Protein AF-A0A2D4JT71-F1 (afdb_monomer_lite)

Foldseek 3Di:
DPPDPLPLFLAKEWLACVQCLDVVCVVVVDRPTDIDGANDADADKDFPVRLLDPDPVSVVSVVVQLRQFDPPPPDSPDDLVVCPVVRRGRGMGFHFDDDPRYTDQDFDDDPNQTDRPPDQWDDSSPPPRDTDGVVVVVVSSVVSVVVVVVVVVVVVVVVVCVVCVVVVVVVVVVVVVVVVVVVVVVVVVVVVVVVVVVVVVVVVVVVVVVVVVD

InterPro domains:
  IPR007603 Choline transporter-like [PTHR12385] (7-213)

Organism: NCBI:txid1970185

Secondary structure (DSSP, 8-state):
-TTSTTTT--EEEETTHHHHTSTTHHHHSS-SS-EEEESS---S-EEHHHHT-SSTTHHHHHHHHHTTS-TT---TTS-HHHHHHTTSS-SEE--EEEETTEEEE-EEEETTEEEESS-SEEE--SSS--EEEHHHHHHHHHHHHHHHHHHHHHHHHHHHHHHHHHHHHHHHHHHHHHHHHHHHHHHHHHHHHHHHHHHHHHHHHHHHHHHHH-

pLDDT: mean 74.4, std 15.86, range [37.53, 97.5]

Structure (mmCIF, N/CA/C/O backbone):
data_AF-A0A2D4JT71-F1
#
_entry.id   AF-A0A2D4JT71-F1
#
loop_
_atom_site.group_PDB
_atom_site.id
_atom_site.type_symbol
_atom_site.label_atom_id
_atom_site.label_alt_id
_atom_site.label_comp_id
_atom_site.label_asym_id
_atom_site.label_entity_id
_atom_site.label_seq_id
_atom_site.pdbx_PDB_ins_code
_atom_site.Cartn_x
_atom_site.Cartn_y
_atom_site.Cartn_z
_atom_site.occupancy
_atom_site.B_iso_or_equiv
_atom_site.auth_seq_id
_atom_site.auth_comp_id
_atom_site.auth_asym_id
_atom_site.auth_atom_id
_atom_site.pdbx_PDB_model_num
ATOM 1 N N . GLN A 1 1 ? -20.460 -15.540 6.260 1.00 50.62 1 GLN A N 1
ATOM 2 C CA . GLN A 1 1 ? -20.069 -16.965 6.326 1.00 50.62 1 GLN A CA 1
ATOM 3 C C . GLN A 1 1 ? -21.295 -17.732 6.782 1.00 50.62 1 GLN A C 1
ATOM 5 O O . GLN A 1 1 ? -21.840 -17.350 7.807 1.00 50.62 1 GLN A O 1
ATOM 10 N N . LYS A 1 2 ? -21.778 -18.711 6.008 1.00 47.19 2 LYS A N 1
ATOM 11 C CA . LYS A 1 2 ? -22.912 -19.549 6.427 1.00 47.19 2 LYS A CA 1
ATOM 12 C C . LYS A 1 2 ? -22.401 -20.640 7.376 1.00 47.19 2 LYS A C 1
ATOM 14 O O . LYS A 1 2 ? -21.417 -21.288 7.030 1.00 47.19 2 LYS A O 1
ATOM 19 N N . GLY A 1 3 ? -23.017 -20.809 8.546 1.00 65.19 3 GLY A N 1
ATOM 20 C CA . GLY A 1 3 ? -22.701 -21.866 9.515 1.00 65.19 3 GLY A CA 1
ATOM 21 C C . GLY A 1 3 ? -21.634 -21.547 10.572 1.00 65.19 3 GLY A C 1
ATOM 22 O O . GLY A 1 3 ? -21.174 -22.467 11.243 1.00 65.19 3 GLY A O 1
ATOM 23 N N . THR A 1 4 ? -21.219 -20.286 10.747 1.00 76.88 4 THR A N 1
ATOM 24 C CA . THR A 1 4 ? -20.284 -19.880 11.821 1.00 76.88 4 THR A CA 1
ATOM 25 C C . THR A 1 4 ? -21.007 -19.057 12.897 1.00 76.88 4 THR A C 1
ATOM 27 O O . THR A 1 4 ? -22.005 -18.405 12.588 1.00 76.88 4 THR A O 1
ATOM 30 N N . PRO A 1 5 ? -20.507 -18.985 14.151 1.00 71.31 5 PRO A N 1
ATOM 31 C CA . PRO A 1 5 ? -21.090 -18.130 15.203 1.00 71.31 5 PRO A CA 1
ATOM 32 C C . PRO A 1 5 ? -21.145 -16.630 14.840 1.00 71.31 5 PRO A C 1
ATOM 34 O O . PRO A 1 5 ? -21.793 -15.838 15.525 1.00 71.31 5 PRO A O 1
ATOM 37 N N . ASN A 1 6 ? -20.491 -16.236 13.743 1.00 73.50 6 ASN A N 1
ATOM 38 C CA . ASN A 1 6 ? -20.460 -14.879 13.207 1.00 73.50 6 ASN A CA 1
ATOM 39 C C . ASN A 1 6 ? -21.397 -14.669 12.002 1.00 73.50 6 ASN A C 1
ATOM 41 O O . ASN A 1 6 ? -21.377 -13.598 11.402 1.00 73.50 6 ASN A O 1
ATOM 45 N N . GLU A 1 7 ? -22.230 -15.648 11.635 1.00 75.06 7 GLU A N 1
ATOM 46 C CA . GLU A 1 7 ? -23.134 -15.561 10.477 1.00 75.06 7 GLU A CA 1
ATOM 47 C C . GLU A 1 7 ? -24.081 -14.350 10.542 1.00 75.06 7 GLU A C 1
ATOM 49 O O . GLU A 1 7 ? -24.324 -13.701 9.527 1.00 75.06 7 GLU A O 1
ATOM 54 N N . GLN A 1 8 ? -24.538 -13.985 11.744 1.00 81.31 8 GLN A N 1
ATOM 55 C CA . GLN A 1 8 ? -25.427 -12.837 11.986 1.00 81.31 8 GLN A CA 1
ATOM 56 C C . GLN A 1 8 ? -24.683 -11.554 12.399 1.00 81.31 8 GLN A C 1
ATOM 58 O O . GLN A 1 8 ? -25.302 -10.579 12.827 1.00 81.31 8 GLN A O 1
ATOM 63 N N . LYS A 1 9 ? -23.349 -11.540 12.304 1.00 85.56 9 LYS A N 1
ATOM 64 C CA . LYS A 1 9 ? -22.499 -10.434 12.762 1.00 85.56 9 LYS A CA 1
ATOM 65 C C . LYS A 1 9 ? -21.669 -9.879 11.595 1.00 85.56 9 LYS A C 1
ATOM 67 O O . LYS A 1 9 ? -20.492 -10.213 11.471 1.00 85.56 9 LYS A O 1
ATOM 72 N N . PRO A 1 10 ? -22.271 -9.069 10.701 1.00 86.12 10 PRO A N 1
ATOM 73 C CA . PRO A 1 10 ? -21.635 -8.656 9.452 1.00 86.12 10 PRO A CA 1
ATOM 74 C C . PRO A 1 10 ? -20.646 -7.494 9.607 1.00 86.12 10 PRO A C 1
ATOM 76 O O . PRO A 1 10 ? -20.023 -7.121 8.613 1.00 86.12 10 PRO A O 1
ATOM 79 N N . TYR A 1 11 ? -20.532 -6.888 10.794 1.00 88.19 11 TYR A N 1
ATOM 80 C CA . TYR A 1 11 ? -19.676 -5.726 11.019 1.00 88.19 11 TYR A CA 1
ATOM 81 C C . TYR A 1 11 ? -18.458 -6.081 11.859 1.00 88.19 11 TYR A C 1
ATOM 83 O O . TYR A 1 11 ? -18.578 -6.702 12.909 1.00 88.19 11 TYR A O 1
ATOM 91 N N . LEU A 1 12 ? -17.290 -5.626 11.424 1.00 87.44 12 LEU A N 1
ATOM 92 C CA . LEU A 1 12 ? -16.043 -5.749 12.162 1.00 87.44 12 LEU A CA 1
ATOM 93 C C . LEU A 1 12 ? -15.861 -4.537 13.085 1.00 87.44 12 LEU A C 1
ATOM 95 O O . LEU A 1 12 ? -15.874 -3.386 12.633 1.00 87.44 12 LEU A O 1
ATOM 99 N N . PHE A 1 13 ? -15.696 -4.803 14.377 1.00 88.12 13 PHE A N 1
ATOM 100 C CA . PHE A 1 13 ? -15.488 -3.809 15.422 1.00 88.12 13 PHE A CA 1
ATOM 101 C C . PHE A 1 13 ? -14.081 -3.936 16.013 1.00 88.12 13 PHE A C 1
ATOM 103 O O . PHE A 1 13 ? -13.618 -5.033 16.327 1.00 88.12 13 PHE A O 1
ATOM 110 N N . TYR A 1 14 ? -13.416 -2.792 16.175 1.00 85.88 14 TYR A N 1
ATOM 111 C CA . TYR A 1 14 ? -12.075 -2.681 16.744 1.00 85.88 14 TYR A CA 1
ATOM 112 C C . TYR A 1 14 ? -12.172 -2.165 18.172 1.00 85.88 14 TYR A C 1
ATOM 114 O O . TYR A 1 14 ? -12.757 -1.106 18.400 1.00 85.88 14 TYR A O 1
ATOM 122 N N . PHE A 1 15 ? -11.524 -2.846 19.117 1.00 85.88 15 PHE A N 1
ATOM 123 C CA . PHE A 1 15 ? -11.536 -2.418 20.522 1.00 85.88 15 PHE A CA 1
ATOM 124 C C . PHE A 1 15 ? -10.920 -1.032 20.718 1.00 85.88 15 PHE A C 1
ATOM 126 O O . PHE A 1 15 ? -11.337 -0.269 21.586 1.00 85.88 15 PHE A O 1
ATOM 133 N N . ASN A 1 16 ? -9.922 -0.696 19.898 1.00 77.62 16 ASN A N 1
ATOM 134 C CA . ASN A 1 16 ? -9.334 0.632 19.865 1.00 77.62 16 ASN A CA 1
ATOM 135 C C . ASN A 1 16 ? -8.913 0.993 18.435 1.00 77.62 16 ASN A C 1
ATOM 137 O O . ASN A 1 16 ? -7.788 0.741 18.009 1.00 77.62 16 ASN A O 1
ATOM 141 N N . ILE A 1 17 ? -9.817 1.620 17.685 1.00 73.81 17 ILE A N 1
ATOM 142 C CA . ILE A 1 17 ? -9.516 2.068 16.320 1.00 73.81 17 ILE A CA 1
ATOM 143 C C . ILE A 1 17 ? -8.396 3.127 16.268 1.00 73.81 17 ILE A C 1
ATOM 145 O O . ILE A 1 17 ? -7.732 3.268 15.247 1.00 73.81 17 ILE A O 1
ATOM 149 N N . MET A 1 18 ? -8.109 3.828 17.371 1.00 70.69 18 MET A N 1
ATOM 150 C CA . MET A 1 18 ? -7.028 4.821 17.411 1.00 70.69 18 MET A CA 1
ATOM 151 C C . MET A 1 18 ? -5.645 4.176 17.326 1.00 70.69 18 MET A C 1
ATOM 153 O O . MET A 1 18 ? -4.747 4.744 16.710 1.00 70.69 18 MET A O 1
ATOM 157 N N . LYS A 1 19 ? -5.470 2.959 17.856 1.00 70.69 19 LYS A N 1
ATOM 158 C CA . LYS A 1 19 ? -4.221 2.199 17.677 1.00 70.69 19 LYS A CA 1
ATOM 159 C C . LYS A 1 19 ? -3.981 1.827 16.206 1.00 70.69 19 LYS A C 1
ATOM 161 O O . LYS A 1 19 ? -2.828 1.794 15.782 1.00 70.69 19 LYS A O 1
ATOM 166 N N . CYS A 1 20 ? -5.046 1.639 15.418 1.00 68.12 20 CYS A N 1
ATOM 167 C CA . CYS A 1 20 ? -4.961 1.424 13.967 1.00 68.12 20 CYS A CA 1
ATOM 168 C C . CYS A 1 20 ? -4.524 2.670 13.185 1.00 68.12 20 CYS A C 1
ATOM 170 O O . CYS A 1 20 ? -3.982 2.539 12.095 1.00 68.12 20 CYS A O 1
ATOM 172 N N . ALA A 1 21 ? -4.751 3.873 13.721 1.00 65.88 21 ALA A N 1
ATOM 173 C CA . ALA A 1 21 ? -4.310 5.120 13.097 1.00 65.88 21 ALA A CA 1
ATOM 174 C C . ALA A 1 21 ? -2.818 5.417 13.346 1.00 65.88 21 ALA A C 1
ATOM 176 O O . ALA A 1 21 ? -2.309 6.441 12.888 1.00 65.88 21 ALA A O 1
ATOM 177 N N . SER A 1 22 ? -2.109 4.549 14.082 1.00 59.72 22 SER A N 1
ATOM 178 C CA . SER A 1 22 ? -0.676 4.715 14.302 1.00 59.72 22 SER A CA 1
ATOM 179 C C . SER A 1 22 ? 0.121 4.307 13.052 1.00 59.72 22 SER A C 1
ATOM 181 O O . SER A 1 22 ? -0.175 3.286 12.428 1.00 59.72 22 SER A O 1
ATOM 183 N N . PRO A 1 23 ? 1.161 5.071 12.673 1.00 48.88 23 PRO A N 1
ATOM 184 C CA . PRO A 1 23 ? 1.939 4.821 11.457 1.00 48.88 23 PRO A CA 1
ATOM 185 C C . PRO A 1 23 ? 2.697 3.481 11.457 1.00 48.88 23 PRO A C 1
ATOM 187 O O . PRO A 1 23 ? 3.159 3.053 10.404 1.00 48.88 23 PRO A O 1
ATOM 190 N N . LEU A 1 24 ? 2.797 2.804 12.608 1.00 51.22 24 LEU A N 1
ATOM 191 C CA . LEU A 1 24 ? 3.385 1.466 12.744 1.00 51.22 24 LEU A CA 1
ATOM 192 C C . LEU A 1 24 ? 2.490 0.372 12.134 1.00 51.22 24 LEU A C 1
ATOM 194 O O . LEU A 1 24 ? 2.990 -0.536 11.482 1.00 51.22 24 LEU A O 1
ATOM 198 N N . VAL A 1 25 ? 1.164 0.518 12.218 1.00 52.97 25 VAL A N 1
ATOM 199 C CA . VAL A 1 25 ? 0.183 -0.427 11.639 1.00 52.97 25 VAL A CA 1
ATOM 200 C C . VAL A 1 25 ? 0.236 -0.461 10.109 1.00 52.97 25 VAL A C 1
ATOM 202 O O . VAL A 1 25 ? -0.124 -1.452 9.477 1.00 52.97 25 VAL A O 1
ATOM 205 N N . LEU A 1 26 ? 0.747 0.612 9.503 1.00 47.53 26 LEU A N 1
ATOM 206 C CA . LEU A 1 26 ? 0.941 0.740 8.059 1.00 47.53 26 LEU A CA 1
ATOM 207 C C . LEU A 1 26 ? 2.147 -0.039 7.520 1.00 47.53 26 LEU A C 1
ATOM 209 O O . LEU A 1 26 ? 2.337 -0.072 6.306 1.00 47.53 26 LEU A O 1
ATOM 213 N N . LEU A 1 27 ? 2.974 -0.624 8.392 1.00 51.50 27 LEU A N 1
ATOM 214 C CA . LEU A 1 27 ? 4.086 -1.501 8.010 1.00 51.50 27 LEU A CA 1
ATOM 215 C C . LEU A 1 27 ? 3.686 -2.982 8.045 1.00 51.50 27 LEU A C 1
ATOM 217 O O . LEU A 1 27 ? 4.161 -3.755 7.221 1.00 51.50 27 LEU A O 1
ATOM 221 N N . GLU A 1 28 ? 2.793 -3.365 8.958 1.00 56.50 28 GLU A N 1
ATOM 222 C CA . GLU A 1 28 ? 2.429 -4.768 9.212 1.00 56.50 28 GLU A CA 1
ATOM 223 C C . GLU A 1 28 ? 1.098 -5.178 8.558 1.00 56.50 28 GLU A C 1
ATOM 225 O O . GLU A 1 28 ? 0.720 -6.344 8.614 1.00 56.50 28 GLU A O 1
ATOM 230 N N . PHE A 1 29 ? 0.366 -4.235 7.942 1.00 58.62 29 PHE A N 1
ATOM 231 C CA . PHE A 1 29 ? -0.995 -4.419 7.398 1.00 58.62 29 PHE A CA 1
ATOM 232 C C . PHE A 1 29 ? -2.026 -4.951 8.416 1.00 58.62 29 PHE A C 1
ATOM 234 O O . PHE A 1 29 ? -3.149 -5.301 8.046 1.00 58.62 29 PHE A O 1
ATOM 241 N N . GLN A 1 30 ? -1.679 -4.983 9.705 1.00 58.22 30 GLN A N 1
ATOM 242 C CA . GLN A 1 30 ? -2.464 -5.625 10.749 1.00 58.22 30 GLN A CA 1
ATOM 243 C C . GLN A 1 30 ? -2.527 -4.721 11.982 1.00 58.22 30 GLN A C 1
ATOM 245 O O . GLN A 1 30 ? -1.509 -4.287 12.512 1.00 58.22 30 GLN A O 1
ATOM 250 N N . CYS A 1 31 ? -3.740 -4.388 12.429 1.00 71.00 31 CYS A N 1
ATOM 251 C CA . CYS A 1 31 ? -3.918 -3.586 13.635 1.00 71.00 31 CYS A CA 1
ATOM 252 C C . CYS A 1 31 ? -3.559 -4.404 14.886 1.00 71.00 31 CYS A C 1
ATOM 254 O O . CYS A 1 31 ? -4.137 -5.478 15.065 1.00 71.00 31 CYS A O 1
ATOM 256 N N . PRO A 1 32 ? -2.734 -3.880 15.811 1.00 75.38 32 PRO A N 1
ATOM 257 C CA . PRO A 1 32 ? -2.406 -4.510 17.087 1.00 75.38 32 PRO A CA 1
ATOM 258 C C . PRO A 1 32 ? -3.549 -4.296 18.092 1.00 75.38 32 PRO A C 1
ATOM 260 O O . PRO A 1 32 ? -3.370 -3.728 19.173 1.00 75.38 32 PRO A O 1
ATOM 263 N N . THR A 1 33 ? -4.768 -4.666 17.695 1.00 79.25 33 THR A N 1
ATOM 264 C CA . THR A 1 33 ? -5.973 -4.587 18.519 1.00 79.25 33 THR A CA 1
ATOM 265 C C . THR A 1 33 ? -6.855 -5.802 18.314 1.00 79.25 33 THR A C 1
ATOM 267 O O . THR A 1 33 ? -6.946 -6.348 17.214 1.00 79.25 33 THR A O 1
ATOM 270 N N . THR A 1 34 ? -7.534 -6.205 19.385 1.00 83.50 34 THR A N 1
ATOM 271 C CA . THR A 1 34 ? -8.561 -7.239 19.323 1.00 83.50 34 THR A CA 1
ATOM 272 C C . THR A 1 34 ? -9.695 -6.774 18.412 1.00 83.50 34 THR A C 1
ATOM 274 O O . THR A 1 34 ? -10.181 -5.639 18.507 1.00 83.50 34 THR A O 1
ATOM 277 N N . GLN A 1 35 ? -10.093 -7.665 17.508 1.00 86.62 35 GLN A N 1
ATOM 278 C CA . GLN A 1 35 ? -11.150 -7.447 16.531 1.00 86.62 35 GLN A CA 1
ATOM 279 C C . GLN A 1 35 ? -12.253 -8.468 16.771 1.00 86.62 35 GLN A C 1
ATOM 281 O O . GLN A 1 35 ? -11.976 -9.657 16.917 1.00 86.62 35 GLN A O 1
ATOM 286 N N . ILE A 1 36 ? -13.499 -8.007 16.781 1.00 88.81 36 ILE A N 1
ATOM 287 C CA . ILE A 1 36 ? -14.665 -8.877 16.935 1.00 88.81 36 ILE A CA 1
ATOM 288 C C . ILE A 1 36 ? -15.705 -8.570 15.864 1.00 88.81 36 ILE A C 1
ATOM 290 O O . ILE A 1 36 ? -15.809 -7.445 15.373 1.00 88.81 36 ILE A O 1
ATOM 294 N N . CYS A 1 37 ? -16.509 -9.570 15.520 1.00 89.00 37 CYS A N 1
ATOM 295 C CA . CYS A 1 37 ? -17.676 -9.376 14.672 1.00 89.00 37 CYS A CA 1
ATOM 296 C C . CYS A 1 37 ? -18.880 -9.002 15.541 1.00 89.00 37 CYS A C 1
ATOM 298 O O . CYS A 1 37 ? -19.149 -9.665 16.543 1.00 89.00 37 CYS A O 1
ATOM 300 N N . VAL A 1 38 ? -19.633 -7.980 15.137 1.00 89.94 38 VAL A N 1
ATOM 301 C CA . VAL A 1 38 ? -20.854 -7.504 15.801 1.00 89.94 38 VAL A CA 1
ATOM 302 C C . VAL A 1 38 ? -22.018 -7.401 14.815 1.00 89.94 38 VAL A C 1
ATOM 304 O O . VAL A 1 38 ? -21.836 -7.209 13.611 1.00 89.94 38 VAL A O 1
ATOM 307 N N . SER A 1 39 ? -23.239 -7.557 15.327 1.00 88.31 39 SER A N 1
ATOM 308 C CA . SER A 1 39 ? -24.472 -7.427 14.538 1.00 88.31 39 SER A CA 1
ATOM 309 C C . SER A 1 39 ? -24.838 -5.970 14.268 1.00 88.31 39 SER A C 1
ATOM 311 O O . SER A 1 39 ? -25.372 -5.650 13.209 1.00 88.31 39 SER A O 1
ATOM 313 N N . LYS A 1 40 ? -24.520 -5.074 15.207 1.00 89.56 40 LYS A N 1
ATOM 314 C CA . LYS A 1 40 ? -24.791 -3.641 15.122 1.00 89.56 40 LYS A CA 1
ATOM 315 C C . LYS A 1 40 ? -23.617 -2.857 15.699 1.00 89.56 40 LYS A C 1
ATOM 317 O O . LYS A 1 40 ? -23.048 -3.254 16.710 1.00 89.56 40 LYS A O 1
ATOM 322 N N . CYS A 1 41 ? -23.266 -1.747 15.058 1.00 88.25 41 CYS A N 1
ATOM 323 C CA . CYS A 1 41 ? -22.260 -0.829 15.581 1.00 88.25 41 CYS A CA 1
ATOM 324 C C . CYS A 1 41 ? -22.790 -0.073 16.815 1.00 88.25 41 CYS A C 1
ATOM 326 O O . CYS A 1 41 ? -23.996 0.171 16.899 1.00 88.25 41 CYS A O 1
ATOM 328 N N . PRO A 1 42 ? -21.920 0.308 17.767 1.00 88.38 42 PRO A N 1
ATOM 329 C CA . PRO A 1 42 ? -22.340 1.062 18.941 1.00 88.38 42 PRO A CA 1
ATOM 330 C C . PRO A 1 42 ? -22.880 2.443 18.555 1.00 88.38 42 PRO A C 1
ATOM 332 O O . PRO A 1 42 ? -22.233 3.188 17.821 1.00 88.38 42 PRO A O 1
ATOM 335 N N . ASP A 1 43 ? -24.047 2.798 19.091 1.00 85.38 43 ASP A N 1
ATOM 336 C CA . ASP A 1 43 ? -24.749 4.049 18.760 1.00 85.38 43 ASP A CA 1
ATOM 337 C C . ASP A 1 43 ? -24.484 5.183 19.769 1.00 85.38 43 ASP A C 1
ATOM 339 O O . ASP A 1 43 ? -24.806 6.343 19.509 1.00 85.38 43 ASP A O 1
ATOM 343 N N . ARG A 1 44 ? -23.907 4.863 20.933 1.00 80.38 44 ARG A N 1
ATOM 344 C CA . ARG A 1 44 ? -23.718 5.785 22.062 1.00 80.38 44 ARG A CA 1
ATOM 345 C C . ARG A 1 44 ? -22.357 5.614 22.717 1.00 80.38 44 ARG A C 1
ATOM 347 O O . ARG A 1 44 ? -21.756 4.544 22.637 1.00 80.38 44 ARG A O 1
ATOM 354 N N . TYR A 1 45 ? -21.906 6.678 23.375 1.00 83.25 45 TYR A N 1
ATOM 355 C CA . TYR A 1 45 ? -20.680 6.662 24.160 1.00 83.25 45 TYR A CA 1
ATOM 356 C C . TYR A 1 45 ? -20.936 6.057 25.543 1.00 83.25 45 TYR A C 1
ATOM 358 O O . TYR A 1 45 ? -21.824 6.529 26.250 1.00 83.25 45 TYR A O 1
ATOM 366 N N . ILE A 1 46 ? -20.167 5.037 25.924 1.00 81.06 46 ILE A N 1
ATOM 367 C CA . ILE A 1 46 ? -20.201 4.443 27.267 1.00 81.06 46 ILE A CA 1
ATOM 368 C C . ILE A 1 46 ? -18.823 3.881 27.618 1.00 81.06 46 ILE A C 1
ATOM 370 O O . ILE A 1 46 ? -18.171 3.245 26.788 1.00 81.06 46 ILE A O 1
ATOM 374 N N . THR A 1 47 ? -18.362 4.117 28.843 1.00 81.88 47 THR A N 1
ATOM 375 C CA . THR A 1 47 ? -17.104 3.546 29.348 1.00 81.88 47 THR A CA 1
ATOM 376 C C . THR A 1 47 ? -17.364 2.273 30.145 1.00 81.88 47 THR A C 1
ATOM 378 O O . THR A 1 47 ? -18.453 2.090 30.692 1.00 81.88 47 THR A O 1
ATOM 381 N N . PHE A 1 48 ? -16.357 1.399 30.249 1.00 76.88 48 PHE A N 1
ATOM 382 C CA . PHE A 1 48 ? -16.478 0.175 31.050 1.00 76.88 48 PHE A CA 1
ATOM 383 C C . PHE A 1 48 ? -16.887 0.480 32.503 1.00 76.88 48 PHE A C 1
ATOM 385 O O . PHE A 1 48 ? -17.805 -0.137 33.027 1.00 76.88 48 PHE A O 1
ATOM 392 N N . LEU A 1 49 ? -16.281 1.508 33.112 1.00 74.12 49 LEU A N 1
ATOM 393 C CA . LEU A 1 49 ? -16.571 1.937 34.488 1.00 74.12 49 LEU A CA 1
ATOM 394 C C . LEU A 1 49 ? -18.025 2.387 34.696 1.00 74.12 49 LEU A C 1
ATOM 396 O O . LEU A 1 49 ? -18.584 2.195 35.772 1.00 74.12 49 LEU A O 1
ATOM 400 N N . GLN A 1 50 ? -18.636 3.000 33.679 1.00 73.75 50 GLN A N 1
ATOM 401 C CA . GLN A 1 50 ? -20.046 3.390 33.728 1.00 73.75 50 GLN A CA 1
ATOM 402 C C . GLN A 1 50 ? -20.953 2.161 33.622 1.00 73.75 50 GLN A C 1
ATOM 404 O O . GLN A 1 50 ? -21.900 2.029 34.397 1.00 73.75 50 GLN A O 1
ATOM 409 N N . ALA A 1 51 ? -20.633 1.243 32.705 1.00 73.12 51 ALA A N 1
ATOM 410 C CA . ALA A 1 51 ? -21.384 0.005 32.516 1.00 73.12 51 ALA A CA 1
ATOM 411 C C . ALA A 1 51 ? -21.290 -0.945 33.726 1.00 73.12 51 ALA A C 1
ATOM 413 O O . ALA A 1 51 ? -22.245 -1.664 34.003 1.00 73.12 51 ALA A O 1
ATOM 414 N N . SER A 1 52 ? -20.169 -0.940 34.457 1.00 66.88 52 SER A N 1
ATOM 415 C CA . SER A 1 52 ? -19.910 -1.819 35.608 1.00 66.88 52 SER A CA 1
ATOM 416 C C . SER A 1 52 ? -20.353 -1.248 36.964 1.00 66.88 52 SER A C 1
ATOM 418 O O . SER A 1 52 ? -19.988 -1.798 38.003 1.00 66.88 52 SER A O 1
ATOM 420 N N . SER A 1 53 ? -21.065 -0.120 36.993 1.00 65.75 53 SER A N 1
ATOM 421 C CA . SER A 1 53 ? -21.537 0.484 38.246 1.00 65.75 53 SER A CA 1
ATOM 422 C C . SER A 1 53 ? -22.574 -0.415 38.948 1.00 65.75 53 SER A C 1
ATOM 424 O O . SER A 1 53 ? -23.382 -1.069 38.302 1.00 65.75 53 SER A O 1
ATOM 426 N N . ILE A 1 54 ? -22.523 -0.516 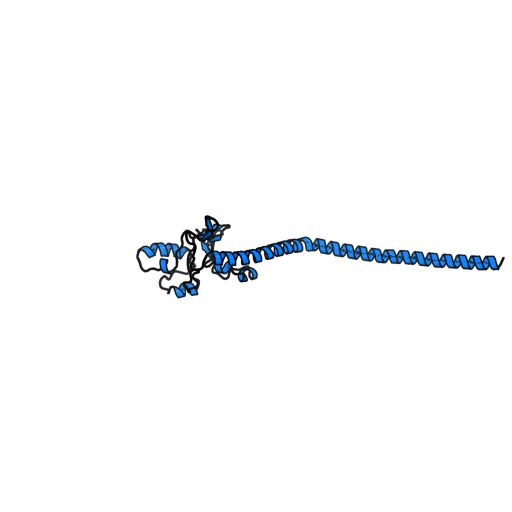40.281 1.00 56.22 54 ILE A N 1
ATOM 427 C CA . ILE A 1 54 ? -23.271 -1.504 41.092 1.00 56.22 54 ILE A CA 1
ATOM 428 C C . ILE A 1 54 ? -24.703 -1.010 41.376 1.00 56.22 54 ILE A C 1
ATOM 430 O O . ILE A 1 54 ? -25.117 -0.911 42.525 1.00 56.22 54 ILE A O 1
ATOM 434 N N . ASP A 1 55 ? -25.465 -0.641 40.349 1.00 52.78 55 ASP A N 1
ATOM 435 C CA . ASP A 1 55 ? -26.863 -0.229 40.530 1.00 52.78 55 ASP A CA 1
ATOM 436 C C . ASP A 1 55 ? -27.795 -0.994 39.582 1.00 52.78 55 ASP A C 1
ATOM 438 O O . ASP A 1 55 ? -27.380 -1.460 38.524 1.00 52.78 55 ASP A O 1
ATOM 442 N N . GLN A 1 56 ? -29.059 -1.186 39.957 1.00 51.84 56 GLN A N 1
ATOM 443 C CA . GLN A 1 56 ? -30.001 -2.087 39.263 1.00 51.84 56 GLN A CA 1
ATOM 444 C C . GLN A 1 56 ? -30.256 -1.696 37.787 1.00 51.84 56 GLN A C 1
ATOM 446 O O . GLN A 1 56 ? -30.641 -2.529 36.965 1.00 51.84 56 GLN A O 1
ATOM 451 N N . THR A 1 57 ? -29.973 -0.444 37.423 1.00 52.75 57 THR A N 1
ATOM 452 C CA . THR A 1 57 ? -29.976 0.097 36.051 1.00 52.75 57 THR A CA 1
ATOM 453 C C . THR A 1 57 ? -28.765 -0.341 35.217 1.00 52.75 57 THR A C 1
ATOM 455 O O . THR A 1 57 ? -28.855 -0.433 33.990 1.00 52.75 57 THR A O 1
ATOM 458 N N . ALA A 1 58 ? -27.654 -0.708 35.856 1.00 61.25 58 ALA A N 1
ATOM 459 C CA . ALA A 1 58 ? -26.449 -1.184 35.191 1.00 61.25 58 ALA A CA 1
ATOM 460 C C . ALA A 1 58 ? -26.647 -2.541 34.518 1.00 61.25 58 ALA A C 1
ATOM 462 O O . ALA A 1 58 ? -25.961 -2.844 33.553 1.00 61.25 58 ALA A O 1
ATOM 463 N N . THR A 1 59 ? -27.629 -3.351 34.930 1.00 67.62 59 THR A N 1
ATOM 464 C CA . THR A 1 59 ? -27.855 -4.670 34.316 1.00 67.62 59 THR A CA 1
ATOM 465 C C . THR A 1 59 ? -28.218 -4.573 32.828 1.00 67.62 59 THR A C 1
ATOM 467 O O . THR A 1 59 ? -27.865 -5.458 32.052 1.00 67.62 59 THR A O 1
ATOM 470 N N . GLN A 1 60 ? -28.903 -3.508 32.397 1.00 73.81 60 GLN A N 1
ATOM 471 C CA . GLN A 1 60 ? -29.230 -3.289 30.981 1.00 73.81 60 GLN A CA 1
ATOM 472 C C . GLN A 1 60 ? -28.052 -2.699 30.194 1.00 73.81 60 GLN A C 1
ATOM 474 O O . GLN A 1 60 ? -27.756 -3.164 29.092 1.00 73.81 60 GLN A O 1
ATOM 479 N N . GLU A 1 61 ? -27.354 -1.718 30.766 1.00 75.88 61 GLU A N 1
ATOM 480 C CA . GLU A 1 61 ? -26.180 -1.087 30.147 1.00 75.88 61 GLU A CA 1
ATOM 481 C C . GLU A 1 61 ? -25.013 -2.066 29.998 1.00 75.88 61 GLU A C 1
ATOM 483 O O . GLU A 1 61 ? -24.359 -2.120 28.958 1.00 75.88 61 GLU A O 1
ATOM 488 N N . LEU A 1 62 ? -24.818 -2.919 30.995 1.00 77.00 62 LEU A N 1
ATOM 489 C CA . LEU A 1 62 ? -23.836 -3.988 30.992 1.00 77.00 62 LEU A CA 1
ATOM 490 C C . LEU A 1 62 ? -24.159 -5.056 29.943 1.00 77.00 62 LEU A C 1
ATOM 492 O O . LEU A 1 62 ? -23.273 -5.461 29.198 1.00 77.00 62 LEU A O 1
ATOM 496 N N . LYS A 1 63 ? -25.432 -5.460 29.816 1.00 81.44 63 LYS A N 1
ATOM 497 C CA . LYS A 1 63 ? -25.878 -6.373 28.747 1.00 81.44 63 LYS A CA 1
ATOM 498 C C . LYS A 1 63 ? -25.644 -5.788 27.358 1.00 81.44 63 LYS A C 1
ATOM 500 O O . LYS A 1 63 ? -25.308 -6.528 26.439 1.00 81.44 63 LYS A O 1
ATOM 505 N N . TYR A 1 64 ? -25.832 -4.479 27.191 1.00 84.56 64 TYR A N 1
ATOM 506 C CA . TYR A 1 64 ? -25.489 -3.788 25.950 1.00 84.56 64 TYR A CA 1
ATOM 507 C C . TYR A 1 64 ? -23.973 -3.807 25.710 1.00 84.56 64 TYR A C 1
ATOM 509 O O . TYR A 1 64 ? -23.530 -4.136 24.614 1.00 84.56 64 TYR A O 1
ATOM 517 N N . TYR A 1 65 ? -23.177 -3.519 26.740 1.00 84.50 65 TYR A N 1
ATOM 518 C CA . TYR A 1 65 ? -21.719 -3.474 26.657 1.00 84.50 65 TYR A CA 1
ATOM 519 C C . TYR A 1 65 ? -21.088 -4.835 26.325 1.00 84.50 65 TYR A C 1
ATOM 521 O O . TYR A 1 65 ? -20.204 -4.920 25.475 1.00 84.50 65 TYR A O 1
ATOM 529 N N . GLN A 1 66 ? -21.589 -5.911 26.936 1.00 81.88 66 GLN A N 1
ATOM 530 C CA . GLN A 1 66 ? -21.114 -7.286 26.739 1.00 81.88 66 GLN A CA 1
ATOM 531 C C . GLN A 1 66 ? -21.185 -7.756 25.280 1.00 81.88 66 GLN A C 1
ATOM 533 O O . GLN A 1 66 ? -20.392 -8.598 24.870 1.00 81.88 66 GLN A O 1
ATOM 538 N N . GLN A 1 67 ? -22.079 -7.189 24.463 1.00 85.12 67 GLN A N 1
ATOM 539 C CA . GLN A 1 67 ? -22.174 -7.516 23.032 1.00 85.12 67 GLN A CA 1
ATOM 540 C C . GLN A 1 67 ? -20.912 -7.136 22.245 1.00 85.12 67 GLN A C 1
ATOM 542 O O . GLN A 1 67 ? -20.704 -7.643 21.141 1.00 85.12 67 GLN A O 1
ATOM 547 N N . PHE A 1 68 ? -20.088 -6.252 22.813 1.00 87.69 68 PHE A N 1
ATOM 548 C CA . PHE A 1 68 ? -18.856 -5.734 22.227 1.00 87.69 68 PHE A CA 1
ATOM 549 C C . PHE A 1 68 ? -17.586 -6.293 22.892 1.00 87.69 68 PHE A C 1
ATOM 551 O O . PHE A 1 68 ? -16.492 -5.816 22.594 1.00 87.69 68 PHE A O 1
ATOM 558 N N . CYS A 1 69 ? -17.717 -7.286 23.775 1.00 86.12 69 CYS A N 1
ATOM 559 C CA . CYS A 1 69 ? -16.595 -8.010 24.374 1.00 86.12 69 CYS A CA 1
ATOM 560 C C . CYS A 1 69 ? -16.334 -9.338 23.647 1.00 86.12 69 CYS A C 1
ATOM 562 O O . CYS A 1 69 ? -17.128 -9.778 22.807 1.00 86.12 69 CYS A O 1
ATOM 564 N N . VAL A 1 70 ? -15.207 -9.984 23.957 1.00 84.38 70 VAL A N 1
ATOM 565 C CA . VAL A 1 70 ? -14.908 -11.330 23.450 1.00 84.38 70 VAL A CA 1
ATOM 566 C C . VAL A 1 70 ? -15.934 -12.349 23.970 1.00 84.38 70 VAL A C 1
ATOM 568 O O . VAL A 1 70 ? -16.419 -12.214 25.093 1.00 84.38 70 VAL A O 1
ATOM 571 N N . PRO A 1 71 ? -16.283 -13.384 23.184 1.00 73.19 71 PRO A N 1
ATOM 572 C CA . PRO A 1 71 ? -17.318 -14.352 23.562 1.00 73.19 71 PRO A CA 1
ATOM 573 C C . PRO A 1 71 ? -16.978 -15.183 24.812 1.00 73.19 71 PRO A C 1
ATOM 575 O O . PRO A 1 71 ? -17.885 -15.738 25.423 1.00 73.19 71 PRO A O 1
ATOM 578 N N . GLU A 1 72 ? -15.702 -15.257 25.197 1.00 71.62 72 GLU A N 1
ATOM 579 C CA . GLU A 1 72 ? -15.220 -15.956 26.398 1.00 71.62 72 GLU A CA 1
ATOM 580 C C . GLU A 1 72 ? -15.401 -15.132 27.687 1.00 71.62 72 GLU A C 1
ATOM 582 O O . GLU A 1 72 ? -15.239 -15.652 28.789 1.00 71.62 72 GLU A O 1
ATOM 587 N N . PHE A 1 73 ? -15.772 -13.851 27.574 1.00 70.56 73 PHE A N 1
ATOM 588 C CA . PHE A 1 73 ? -15.943 -12.970 28.722 1.00 70.56 73 PHE A CA 1
ATOM 589 C C . PHE A 1 73 ? -17.332 -13.128 29.359 1.00 70.56 73 PHE A C 1
ATOM 591 O O . PHE A 1 73 ? -18.305 -12.488 28.957 1.00 70.56 73 PHE A O 1
ATOM 598 N N . THR A 1 74 ? -17.422 -13.971 30.389 1.00 63.78 74 THR A N 1
ATOM 599 C CA . THR A 1 74 ? -18.634 -14.162 31.212 1.00 63.78 74 THR A CA 1
ATOM 600 C C . THR A 1 74 ? -18.513 -13.616 32.639 1.00 63.78 74 THR A C 1
ATOM 602 O O . THR A 1 74 ? -19.531 -13.450 33.315 1.00 63.78 74 THR A O 1
ATOM 605 N N . ASP A 1 75 ? -17.302 -13.292 33.103 1.00 59.50 75 ASP A N 1
ATOM 606 C CA . ASP A 1 75 ? -17.040 -12.945 34.504 1.00 59.50 75 ASP A CA 1
ATOM 607 C C . ASP A 1 75 ? -17.093 -11.439 34.793 1.00 59.50 75 ASP A C 1
ATOM 609 O O . ASP A 1 75 ? -16.130 -10.692 34.650 1.00 59.50 75 ASP A O 1
ATOM 613 N N . LEU A 1 76 ? -18.226 -11.015 35.350 1.00 60.66 76 LEU A N 1
ATOM 614 C CA . LEU A 1 76 ? -18.481 -9.659 35.861 1.00 60.66 76 LEU A CA 1
ATOM 615 C C . LEU A 1 76 ? -17.771 -9.332 37.186 1.00 60.66 76 LEU A C 1
ATOM 617 O O . LEU A 1 76 ? -17.981 -8.262 37.752 1.00 60.66 76 LEU A O 1
ATOM 621 N N . LYS A 1 77 ? -16.974 -10.268 37.711 1.00 56.78 77 LYS A N 1
ATOM 622 C CA . LYS A 1 77 ? -16.285 -10.154 39.005 1.00 56.78 77 LYS A CA 1
ATOM 623 C C . LYS A 1 77 ? -14.811 -9.761 38.883 1.00 56.78 77 LYS A C 1
ATOM 625 O O . LYS A 1 77 ? -14.189 -9.488 39.907 1.00 56.78 77 LYS A O 1
ATOM 630 N N . LYS A 1 78 ? -14.244 -9.745 37.670 1.00 63.62 78 LYS A N 1
ATOM 631 C CA . LYS A 1 78 ? -12.865 -9.288 37.447 1.00 63.62 78 LYS A CA 1
ATOM 632 C C . LYS A 1 78 ? -12.765 -7.775 37.640 1.00 63.62 78 LYS A C 1
ATOM 634 O O . LYS A 1 78 ? -13.687 -7.027 37.312 1.00 63.62 78 LYS A O 1
ATOM 639 N N . SER A 1 79 ? -11.636 -7.322 38.180 1.00 65.06 79 SER A N 1
ATOM 640 C CA . SER A 1 79 ? -11.391 -5.900 38.398 1.00 65.06 79 SER A CA 1
ATOM 641 C C . SER A 1 79 ? -11.311 -5.162 37.049 1.00 65.06 79 SER A C 1
ATOM 643 O O . SER A 1 79 ? -10.735 -5.669 36.087 1.00 65.06 79 SER A O 1
ATOM 645 N N . ALA A 1 80 ? -11.887 -3.955 36.962 1.00 66.50 80 ALA A N 1
ATOM 646 C CA . ALA A 1 80 ? -11.852 -3.126 35.751 1.00 66.50 80 ALA A CA 1
ATOM 647 C C . ALA A 1 80 ? -10.460 -2.995 35.088 1.00 66.50 80 ALA A C 1
ATOM 649 O O . ALA A 1 80 ? -10.396 -3.062 33.862 1.00 66.50 80 ALA A O 1
ATOM 650 N N . PRO A 1 81 ? -9.340 -2.838 35.823 1.00 67.75 81 PRO A N 1
ATOM 651 C CA . PRO A 1 81 ? -8.023 -2.781 35.189 1.00 67.75 81 PRO A CA 1
ATOM 652 C C . PRO A 1 81 ? -7.546 -4.125 34.617 1.00 67.75 81 PRO A C 1
ATOM 654 O O . PRO A 1 81 ? -6.792 -4.113 33.647 1.00 67.75 81 PRO A O 1
ATOM 657 N N . GLU A 1 82 ? -7.977 -5.267 35.159 1.00 70.19 82 GLU A N 1
ATOM 658 C CA . GLU A 1 82 ? -7.617 -6.597 34.638 1.00 70.19 82 GLU A CA 1
ATOM 659 C C . GLU A 1 82 ? -8.286 -6.877 33.295 1.00 70.19 82 GLU A C 1
ATOM 661 O O . GLU A 1 82 ? -7.606 -7.210 32.331 1.00 70.19 82 GLU A O 1
ATOM 666 N N . VAL A 1 83 ? -9.591 -6.612 33.193 1.00 73.06 83 VAL A N 1
ATOM 667 C CA . VAL A 1 83 ? -10.367 -6.809 31.953 1.00 73.06 83 VAL A CA 1
ATOM 668 C C . VAL A 1 83 ? -9.797 -5.979 30.795 1.00 73.06 83 VAL A C 1
ATOM 670 O O . VAL A 1 83 ? -9.755 -6.420 29.644 1.00 73.06 83 VAL A O 1
ATOM 673 N N . LEU A 1 84 ? -9.325 -4.767 31.102 1.00 73.75 84 LEU A N 1
ATOM 674 C CA . LEU A 1 84 ? -8.721 -3.861 30.124 1.00 73.75 84 LEU A CA 1
ATOM 675 C C . LEU A 1 84 ? -7.291 -4.257 29.747 1.00 73.75 84 LEU A C 1
ATOM 677 O O . LEU A 1 84 ? -6.876 -4.019 28.611 1.00 73.75 84 LEU A O 1
ATOM 681 N N . LYS A 1 85 ? -6.536 -4.845 30.680 1.00 72.25 85 LYS A N 1
ATOM 682 C CA . LYS A 1 85 ? -5.172 -5.330 30.443 1.00 72.25 85 LYS A CA 1
ATOM 683 C C . LYS A 1 85 ? -5.169 -6.599 29.593 1.00 72.25 85 LYS A C 1
ATOM 685 O O . LYS A 1 85 ? -4.343 -6.706 28.690 1.00 72.25 85 LYS A O 1
ATOM 690 N N . ASP A 1 86 ? -6.115 -7.496 29.847 1.00 72.62 86 ASP A N 1
ATOM 691 C CA . ASP A 1 86 ? -6.256 -8.769 29.135 1.00 72.62 86 ASP A CA 1
ATOM 692 C C . ASP A 1 86 ? -6.897 -8.591 27.746 1.00 72.62 86 ASP A C 1
ATOM 694 O O . ASP A 1 86 ? -6.866 -9.496 26.915 1.00 72.62 86 ASP A O 1
ATOM 698 N N . GLY A 1 87 ? -7.443 -7.403 27.452 1.00 73.44 87 GLY A N 1
ATOM 699 C CA . GLY A 1 87 ? -8.041 -7.099 26.152 1.00 73.44 87 GLY A CA 1
ATOM 700 C C . GLY A 1 87 ? -9.323 -7.890 25.886 1.00 73.44 87 GLY A C 1
ATOM 701 O O . GLY A 1 87 ? -9.640 -8.153 24.725 1.00 73.44 87 GLY A O 1
ATOM 702 N N . GLU A 1 88 ? -10.046 -8.258 26.947 1.00 80.44 88 GLU A N 1
ATOM 703 C CA . GLU A 1 88 ? -11.310 -9.005 26.896 1.00 80.44 88 GLU A CA 1
ATOM 704 C C . GLU A 1 88 ? -12.486 -8.097 26.492 1.00 80.44 88 GLU A C 1
ATOM 706 O O . GLU A 1 88 ? -13.396 -8.505 25.765 1.00 80.44 88 GLU A O 1
ATOM 711 N N . CYS A 1 89 ? -12.423 -6.822 26.885 1.00 83.94 89 CYS A N 1
ATOM 712 C CA . CYS A 1 89 ? -13.377 -5.788 26.499 1.00 83.94 89 CYS A CA 1
ATOM 713 C C . CYS A 1 89 ? -12.666 -4.492 26.063 1.00 83.94 89 CYS A C 1
ATOM 715 O O . CYS A 1 89 ? -11.540 -4.220 26.492 1.00 83.94 89 CYS A O 1
ATOM 717 N N . PRO A 1 90 ? -13.313 -3.649 25.234 1.00 85.50 90 PRO A N 1
ATOM 718 C CA . PRO A 1 90 ? -12.820 -2.300 24.956 1.00 85.50 90 PRO A CA 1
ATOM 719 C C . PRO A 1 90 ? -12.779 -1.442 26.236 1.00 85.50 90 PRO A C 1
ATOM 721 O O . PRO A 1 90 ? -13.392 -1.776 27.238 1.00 85.50 90 PRO A O 1
ATOM 724 N N . ALA A 1 91 ? -12.066 -0.310 26.227 1.00 81.94 91 ALA A N 1
ATOM 725 C CA . ALA A 1 91 ? -12.087 0.641 27.356 1.00 81.94 91 ALA A CA 1
ATOM 726 C C . ALA A 1 91 ? -13.332 1.539 27.342 1.00 81.94 91 ALA A C 1
ATOM 728 O O . ALA A 1 91 ? -13.921 1.885 28.371 1.00 81.94 91 ALA A O 1
ATOM 729 N N . MET A 1 92 ? -13.756 1.894 26.134 1.00 82.19 92 MET A N 1
ATOM 730 C CA . MET A 1 92 ? -14.908 2.735 25.859 1.00 82.19 92 MET A CA 1
ATOM 731 C C . MET A 1 92 ? -15.522 2.329 24.524 1.00 82.19 92 MET A C 1
ATOM 733 O O . MET A 1 92 ? -14.814 1.947 23.592 1.00 82.19 92 MET A O 1
ATOM 737 N N . LEU A 1 93 ? -16.838 2.448 24.424 1.00 85.06 93 LEU A N 1
ATOM 738 C CA . LEU A 1 93 ? -17.556 2.373 23.162 1.00 85.06 93 LEU A CA 1
ATOM 739 C C . LEU A 1 93 ? -17.748 3.794 22.653 1.00 85.06 93 LEU A C 1
ATOM 741 O O . LEU A 1 93 ? -18.217 4.657 23.391 1.00 85.06 93 LEU A O 1
ATOM 745 N N . THR A 1 94 ? -17.384 4.044 21.400 1.00 84.00 94 THR A N 1
ATOM 746 C CA . THR A 1 94 ? -17.630 5.321 20.728 1.00 84.00 94 THR A CA 1
ATOM 747 C C . THR A 1 94 ? -18.766 5.164 19.720 1.00 84.00 94 THR A C 1
ATOM 749 O O . THR A 1 94 ? -18.869 4.122 19.069 1.00 84.00 94 THR A O 1
ATOM 752 N N . PRO A 1 95 ? -19.640 6.175 19.569 1.00 84.38 95 PRO A N 1
ATOM 753 C CA . PRO A 1 95 ? -20.715 6.118 18.589 1.00 84.38 95 PRO A CA 1
ATOM 754 C C . PRO A 1 95 ? -20.123 5.986 17.181 1.00 84.38 95 PRO A C 1
ATOM 756 O O . PRO A 1 95 ? -19.273 6.780 16.774 1.00 84.38 95 PRO A O 1
ATOM 759 N N . SER A 1 96 ? -20.568 4.982 16.431 1.00 82.75 96 SER A N 1
ATOM 760 C CA . SER A 1 96 ? -19.994 4.601 15.141 1.00 82.75 96 SER A CA 1
ATOM 761 C C . SER A 1 96 ? -21.069 4.263 14.113 1.00 82.75 96 SER A C 1
ATOM 763 O O . SER A 1 96 ? -22.221 3.980 14.441 1.00 82.75 96 SER A O 1
ATOM 765 N N . LYS A 1 97 ? -20.700 4.338 12.835 1.00 83.06 97 LYS A N 1
ATOM 766 C CA . LYS A 1 97 ? -21.557 3.983 11.704 1.00 83.06 97 LYS A CA 1
ATOM 767 C C . LYS A 1 97 ? -20.920 2.850 10.897 1.00 83.06 97 LYS A C 1
ATOM 769 O O . LYS A 1 97 ? -19.693 2.802 10.783 1.00 83.06 97 LYS A O 1
ATOM 774 N N . PRO A 1 98 ? -21.737 1.942 10.339 1.00 83.06 98 PRO A N 1
ATOM 775 C CA . PRO A 1 98 ? -21.237 0.895 9.466 1.00 83.06 98 PRO A CA 1
ATOM 776 C C . PRO A 1 98 ? -20.794 1.494 8.125 1.00 83.06 98 PRO A C 1
ATOM 778 O O . PRO A 1 98 ? -21.600 2.083 7.407 1.00 83.06 98 PRO A O 1
ATOM 781 N N . LEU A 1 99 ? -19.520 1.321 7.773 1.00 77.62 99 LEU A N 1
ATOM 782 C CA . LEU A 1 99 ? -18.960 1.666 6.467 1.00 77.62 99 LEU A CA 1
ATOM 783 C C . LEU A 1 99 ? -18.093 0.504 5.977 1.00 77.62 99 LEU A C 1
ATOM 785 O O . LEU A 1 99 ? -17.180 0.076 6.679 1.00 77.62 99 LEU A O 1
ATOM 789 N N . ALA A 1 100 ? -18.381 -0.025 4.784 1.00 78.62 100 ALA A N 1
ATOM 790 C CA . ALA A 1 100 ? -17.652 -1.157 4.197 1.00 78.62 100 ALA A CA 1
ATOM 791 C C . ALA A 1 100 ? -17.486 -2.355 5.163 1.00 78.62 100 ALA A C 1
ATOM 793 O O . ALA A 1 100 ? -16.380 -2.860 5.349 1.00 78.62 100 ALA A O 1
ATOM 794 N N . HIS A 1 101 ? -18.579 -2.776 5.814 1.00 81.81 101 HIS A N 1
ATOM 795 C CA . HIS A 1 101 ? -18.592 -3.857 6.815 1.00 81.81 101 HIS A CA 1
ATOM 796 C C . HIS A 1 101 ? -17.713 -3.617 8.059 1.00 81.81 101 HIS A C 1
ATOM 798 O O . HIS A 1 101 ? -17.416 -4.550 8.799 1.00 81.81 101 HIS A O 1
ATOM 804 N N . ARG A 1 102 ? -17.318 -2.371 8.339 1.00 81.06 102 ARG A N 1
ATOM 805 C CA . ARG A 1 102 ? -16.567 -1.975 9.539 1.00 81.06 102 ARG A CA 1
ATOM 806 C C . ARG A 1 102 ? -17.323 -0.913 10.328 1.00 81.06 102 ARG A C 1
ATOM 808 O O . ARG A 1 102 ? -18.000 -0.073 9.741 1.00 81.06 102 ARG A O 1
ATOM 815 N N . CYS A 1 103 ? -17.190 -0.929 11.649 1.00 81.94 103 CYS A N 1
ATOM 816 C CA . CYS A 1 103 ? -17.697 0.144 12.500 1.00 81.94 103 CYS A CA 1
ATOM 817 C C . CYS A 1 103 ? -16.649 1.256 12.605 1.00 81.94 103 CYS A C 1
ATOM 819 O O . CYS A 1 103 ? -15.600 1.066 13.220 1.00 81.94 103 CYS A O 1
ATOM 821 N N . LEU A 1 104 ? -16.932 2.414 12.003 1.00 80.69 104 LEU A N 1
ATOM 822 C CA . LEU A 1 104 ? -16.068 3.594 12.068 1.00 80.69 104 LEU A CA 1
ATOM 823 C C . LEU A 1 104 ? -16.734 4.686 12.914 1.00 80.69 104 LEU A C 1
ATOM 825 O O . LEU A 1 104 ? -17.943 4.887 12.769 1.00 80.69 104 LEU A O 1
ATOM 829 N N . PRO A 1 105 ? -15.997 5.397 13.788 1.00 75.94 105 PRO A N 1
ATOM 830 C CA . PRO A 1 105 ? -16.548 6.483 14.594 1.00 75.94 105 PRO A CA 1
ATOM 831 C C . PRO A 1 105 ? -17.346 7.474 13.743 1.00 75.94 105 PRO A C 1
ATOM 833 O O . PRO A 1 105 ? -16.909 7.876 12.665 1.00 75.94 105 PRO A O 1
ATOM 836 N N . ALA A 1 106 ? -18.528 7.863 14.220 1.00 65.19 106 ALA A N 1
ATOM 837 C CA . ALA A 1 106 ? -19.385 8.815 13.532 1.00 65.19 106 ALA A CA 1
ATOM 838 C C . ALA A 1 106 ? -18.777 10.220 13.656 1.00 65.19 106 ALA A C 1
ATOM 840 O O . ALA A 1 106 ? -18.940 10.903 14.670 1.00 65.19 106 ALA A O 1
ATOM 841 N N . ILE A 1 107 ? -18.046 10.634 12.623 1.00 61.00 107 ILE A N 1
ATOM 842 C CA . ILE A 1 107 ? -17.459 11.966 12.524 1.00 61.00 107 ILE A CA 1
ATOM 843 C C . ILE A 1 107 ? -18.539 12.920 12.001 1.00 61.00 107 ILE A C 1
ATOM 845 O O . ILE A 1 107 ? -18.899 12.865 10.827 1.00 61.00 107 ILE A O 1
ATOM 849 N N . ASN A 1 108 ? -19.062 13.797 12.859 1.00 53.25 108 ASN A N 1
ATOM 850 C CA . ASN A 1 108 ? -20.005 14.832 12.438 1.00 53.25 108 ASN A CA 1
ATOM 851 C C . ASN A 1 108 ? -19.260 16.158 12.267 1.00 53.25 108 ASN A C 1
ATOM 853 O O . ASN A 1 108 ? -18.642 16.672 13.200 1.00 53.25 108 ASN A O 1
ATOM 857 N N . THR A 1 109 ? -19.334 16.730 11.068 1.00 44.72 109 THR A N 1
ATOM 858 C CA . THR A 1 109 ? -18.768 18.040 10.745 1.00 44.72 109 THR A CA 1
ATOM 859 C C . THR A 1 109 ? -19.857 19.105 10.856 1.00 44.72 109 THR A C 1
ATOM 861 O O . THR A 1 109 ? -20.700 19.261 9.976 1.00 44.72 109 THR A O 1
ATOM 864 N N . LYS A 1 110 ? -19.863 19.878 11.948 1.00 39.28 110 LYS A N 1
ATOM 865 C CA . LYS A 1 110 ? -20.672 21.105 12.040 1.00 39.28 110 LYS A CA 1
ATOM 866 C C . LYS A 1 110 ? -19.740 22.315 12.056 1.00 39.28 110 LYS A C 1
ATOM 868 O O . LYS A 1 110 ? -18.926 22.456 12.959 1.00 39.28 110 LYS A O 1
ATOM 873 N N . LYS A 1 111 ? -19.888 23.200 11.060 1.00 37.53 111 LYS A N 1
ATOM 874 C CA . LYS A 1 111 ? -19.193 24.502 10.956 1.00 37.53 111 LYS A CA 1
ATOM 875 C C . LYS A 1 111 ? -17.654 24.425 11.044 1.00 37.53 111 LYS A C 1
ATOM 877 O O . LYS A 1 111 ? -17.045 25.134 11.833 1.00 37.53 111 LYS A O 1
ATOM 882 N N . GLY A 1 112 ? -17.019 23.562 10.247 1.00 46.41 112 GLY A N 1
ATOM 883 C CA . GLY A 1 112 ? -15.550 23.518 10.128 1.00 46.41 112 GLY A CA 1
ATOM 884 C C . GLY A 1 112 ? -14.798 22.936 11.333 1.00 46.41 112 GLY A C 1
ATOM 885 O O . GLY A 1 112 ? -13.577 22.826 11.282 1.00 46.41 112 GLY A O 1
ATOM 886 N N . VAL A 1 113 ? -15.508 22.511 12.384 1.00 43.56 113 VAL A N 1
ATOM 887 C CA . VAL A 1 113 ? -14.946 21.789 13.531 1.00 43.56 113 VAL A CA 1
ATOM 888 C C . VAL A 1 113 ? -15.412 20.337 13.463 1.00 43.56 113 VAL A C 1
ATOM 890 O O . VAL A 1 113 ? -16.604 20.049 13.330 1.00 43.56 113 VAL A O 1
ATOM 893 N N . ILE A 1 114 ? -14.450 19.420 13.503 1.00 47.41 114 ILE A N 1
ATOM 894 C CA . ILE A 1 114 ? -14.685 17.978 13.465 1.00 47.41 114 ILE A CA 1
ATOM 895 C C . ILE A 1 114 ? -15.011 17.519 14.889 1.00 47.41 114 ILE A C 1
ATOM 897 O O . ILE A 1 114 ? -14.247 17.796 15.810 1.00 47.41 114 ILE A O 1
ATOM 901 N N . MET A 1 115 ? -16.153 16.856 15.082 1.00 51.53 115 MET A N 1
ATOM 902 C CA . MET A 1 115 ? -16.620 16.382 16.390 1.00 51.53 115 MET A CA 1
ATOM 903 C C . MET A 1 115 ? -16.875 14.869 16.340 1.00 51.53 115 MET A C 1
ATOM 905 O O . MET A 1 115 ? -17.416 14.362 15.354 1.00 51.53 115 MET A O 1
ATOM 909 N N . VAL A 1 116 ? -16.522 14.143 17.406 1.00 48.44 116 VAL A N 1
ATOM 910 C CA . VAL A 1 116 ? -16.863 12.715 17.566 1.00 48.44 116 VAL A CA 1
ATOM 911 C C . VAL A 1 116 ? -18.126 12.622 18.440 1.00 48.44 116 VAL A C 1
ATOM 913 O O . VAL A 1 116 ? -18.080 12.577 19.659 1.00 48.44 116 VAL A O 1
ATOM 916 N N . GLY A 1 117 ? -19.317 12.681 17.848 1.00 61.28 117 GLY A N 1
ATOM 917 C CA . GLY A 1 117 ? -20.559 12.886 18.621 1.00 61.28 117 GLY A CA 1
ATOM 918 C C . GLY A 1 117 ? -20.877 14.375 18.853 1.00 61.28 117 GLY A C 1
ATOM 919 O O . GLY A 1 117 ? -20.924 15.117 17.877 1.00 61.28 117 GLY A O 1
ATOM 920 N N . ASN A 1 118 ? -21.147 14.812 20.099 1.00 55.22 118 ASN A N 1
ATOM 921 C CA . ASN A 1 118 ? -21.552 16.200 20.454 1.00 55.22 118 ASN A CA 1
ATOM 922 C C . ASN A 1 118 ? -20.515 16.965 21.314 1.00 55.22 118 ASN A C 1
ATOM 924 O O . ASN A 1 118 ? -20.814 18.029 21.849 1.00 55.22 118 ASN A O 1
ATOM 928 N N . ALA A 1 119 ? -19.314 16.411 21.496 1.00 55.50 119 ALA A N 1
ATOM 929 C C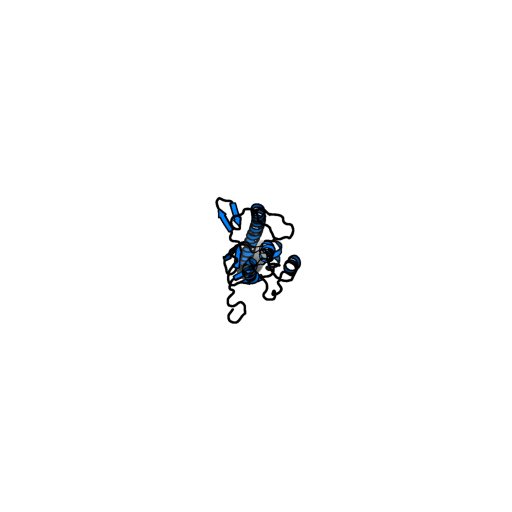A . ALA A 1 119 ? -18.247 17.007 22.303 1.00 55.50 119 ALA A CA 1
ATOM 930 C C . ALA A 1 119 ? -16.984 17.254 21.459 1.00 55.50 119 ALA A C 1
ATOM 932 O O . ALA A 1 119 ? -16.758 16.596 20.446 1.00 55.50 119 ALA A O 1
ATOM 933 N N . THR A 1 120 ? -16.156 18.212 21.878 1.00 60.25 120 THR A N 1
ATOM 934 C CA . THR A 1 120 ? -14.863 18.557 21.251 1.00 60.25 120 THR A CA 1
ATOM 935 C C . THR A 1 120 ? -13.664 17.922 21.964 1.00 60.25 120 THR A C 1
ATOM 937 O O . THR A 1 120 ? -12.524 18.082 21.533 1.00 60.25 120 THR A O 1
ATOM 940 N N . THR A 1 121 ? -13.902 17.197 23.058 1.00 58.84 121 THR A N 1
ATOM 941 C CA . THR A 1 121 ? -12.873 16.571 23.898 1.00 58.84 121 THR A CA 1
ATOM 942 C C . THR A 1 121 ? -13.228 15.111 24.146 1.00 58.84 121 THR A C 1
ATOM 944 O O . THR A 1 121 ? -14.355 14.813 24.540 1.00 58.84 121 THR A O 1
ATOM 947 N N . PHE A 1 122 ? -12.262 14.217 23.931 1.00 59.69 122 PHE A N 1
ATOM 948 C CA . PHE A 1 122 ? -12.422 12.771 24.100 1.00 59.69 122 PHE A CA 1
ATOM 949 C C . PHE A 1 122 ? -11.373 12.249 25.067 1.00 59.69 122 PHE A C 1
ATOM 951 O O . PHE A 1 122 ? -10.222 12.681 25.039 1.00 59.69 122 PHE A O 1
ATOM 958 N N . ASP A 1 123 ? -11.785 11.347 25.947 1.00 61.78 123 ASP A N 1
ATOM 959 C CA . ASP A 1 123 ? -10.854 10.553 26.739 1.00 61.78 123 ASP A CA 1
ATOM 960 C C . ASP A 1 123 ? -10.395 9.386 25.860 1.00 61.78 123 ASP A C 1
ATOM 962 O O . ASP A 1 123 ? -11.230 8.730 25.247 1.00 61.78 123 ASP A O 1
ATOM 966 N N . ASP A 1 124 ? -9.089 9.172 25.721 1.00 58.34 124 ASP A N 1
ATOM 967 C CA . ASP A 1 124 ? -8.524 8.117 24.871 1.00 58.34 124 ASP A CA 1
ATOM 968 C C . ASP A 1 124 ? -8.476 6.746 25.570 1.00 58.34 124 ASP A C 1
ATOM 970 O O . ASP A 1 124 ? -8.055 5.755 24.967 1.00 58.34 124 ASP A O 1
ATOM 974 N N . GLY A 1 125 ? -8.932 6.664 26.826 1.00 57.78 125 GLY A N 1
ATOM 975 C CA . GLY A 1 125 ? -8.969 5.420 27.591 1.00 57.78 125 GLY A CA 1
ATOM 976 C C . GLY A 1 125 ? -7.579 4.881 27.941 1.00 57.78 125 GLY A C 1
ATOM 977 O O . GLY A 1 125 ? -7.469 3.741 28.384 1.00 57.78 125 GLY A O 1
ATOM 978 N N . SER A 1 126 ? -6.511 5.676 27.786 1.00 53.75 126 SER A N 1
ATOM 979 C CA . SER A 1 126 ? -5.124 5.269 28.056 1.00 53.75 126 SER A CA 1
ATOM 980 C C . SER A 1 126 ? -4.778 5.204 29.558 1.00 53.75 126 SER A C 1
ATOM 982 O O . SER A 1 126 ? -3.606 5.267 29.927 1.00 53.75 126 SER A O 1
ATOM 984 N N . GLY A 1 127 ? -5.771 5.132 30.453 1.00 51.56 127 GLY A N 1
ATOM 985 C CA . GLY A 1 127 ? -5.562 5.074 31.908 1.00 51.56 127 GLY A CA 1
ATOM 986 C C . GLY A 1 127 ? -4.971 6.347 32.534 1.00 51.56 127 GLY A C 1
ATOM 987 O O . GLY A 1 127 ? -4.691 6.363 33.727 1.00 51.56 127 GLY A O 1
ATOM 988 N N . SER A 1 128 ? -4.786 7.421 31.756 1.00 49.91 128 SER A N 1
ATOM 989 C CA . SER A 1 128 ? -4.148 8.670 32.202 1.00 49.91 128 SER A CA 1
ATOM 990 C C . SER A 1 128 ? -5.150 9.809 32.468 1.00 49.91 128 SER A C 1
ATOM 992 O O . SER A 1 128 ? -4.749 10.906 32.844 1.00 49.91 128 SER A O 1
ATOM 994 N N . GLY A 1 129 ? -6.456 9.575 32.260 1.00 54.34 129 GLY A N 1
ATOM 995 C CA . GLY A 1 129 ? -7.534 10.550 32.510 1.00 54.34 129 GLY A CA 1
ATOM 996 C C . GLY A 1 129 ? -7.413 11.862 31.719 1.00 54.34 129 GLY A C 1
ATOM 997 O O . GLY A 1 129 ? -8.027 12.872 32.070 1.00 54.34 129 GLY A O 1
ATOM 998 N N . LYS A 1 130 ? -6.580 11.886 30.672 1.00 53.44 130 LYS A N 1
ATOM 999 C CA . LYS A 1 130 ? -6.221 13.097 29.936 1.00 53.44 130 LYS A CA 1
ATOM 1000 C C . LYS A 1 130 ? -7.162 13.267 28.748 1.00 53.44 130 LYS A C 1
ATOM 1002 O O . LYS A 1 130 ? -7.027 12.589 27.737 1.00 53.44 130 LYS A O 1
ATOM 1007 N N . LYS A 1 131 ? -8.090 14.220 28.853 1.00 60.16 131 LYS A N 1
ATOM 1008 C CA . LYS A 1 131 ? -8.970 14.618 27.743 1.00 60.16 131 LYS A CA 1
ATOM 1009 C C . LYS A 1 131 ? -8.121 15.186 26.597 1.00 60.16 131 LYS A C 1
ATOM 1011 O O . LYS A 1 131 ? -7.442 16.196 26.777 1.00 60.16 131 LYS A O 1
ATOM 1016 N N . ARG A 1 132 ? -8.146 14.542 25.430 1.00 60.91 132 ARG A N 1
ATOM 1017 C CA . ARG A 1 132 ? -7.456 14.980 24.207 1.00 60.91 132 ARG A CA 1
ATOM 1018 C C . ARG A 1 132 ? -8.418 15.743 23.301 1.00 60.91 132 ARG A C 1
ATOM 1020 O O . ARG A 1 132 ? -9.600 15.406 23.197 1.00 60.91 132 ARG A O 1
ATOM 1027 N N . ASN A 1 133 ? -7.920 16.807 22.676 1.00 59.69 133 ASN A N 1
ATOM 1028 C CA . ASN A 1 133 ? -8.707 17.644 21.772 1.00 59.69 133 ASN A CA 1
ATOM 1029 C C . ASN A 1 133 ? -8.779 16.991 20.383 1.00 59.69 133 ASN A C 1
ATOM 1031 O O . ASN A 1 133 ? -7.772 16.489 19.885 1.00 59.69 133 ASN A O 1
ATOM 1035 N N . VAL A 1 134 ? -9.946 17.024 19.732 1.00 62.03 134 VAL A N 1
ATOM 1036 C CA . VAL A 1 134 ? -10.127 16.457 18.380 1.00 62.03 134 VAL A CA 1
ATOM 1037 C C . VAL A 1 134 ? -9.204 17.117 17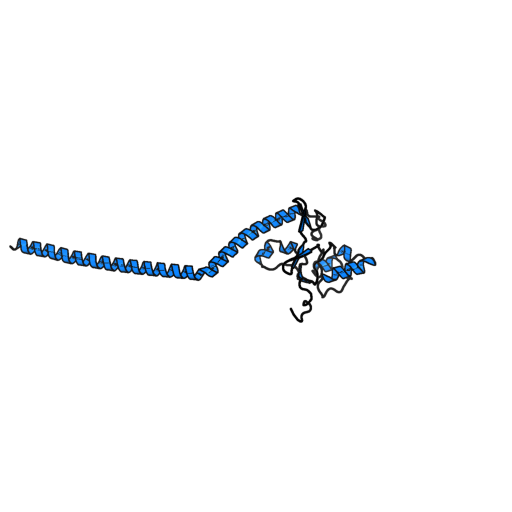.353 1.00 62.03 134 VAL A C 1
ATOM 1039 O O . VAL A 1 134 ? -8.821 16.480 16.375 1.00 62.03 134 VAL A O 1
ATOM 1042 N N . THR A 1 135 ? -8.794 18.367 17.578 1.00 58.81 135 THR A N 1
ATOM 1043 C CA . THR A 1 135 ? -7.839 19.066 16.708 1.00 58.81 135 THR A CA 1
ATOM 1044 C C . THR A 1 135 ? -6.452 18.421 16.704 1.00 58.81 135 THR A C 1
ATOM 1046 O O . THR A 1 135 ? -5.852 18.322 15.638 1.00 58.81 135 THR A O 1
ATOM 1049 N N . GLU A 1 136 ? -5.971 17.902 17.841 1.00 59.88 136 GLU A N 1
ATOM 1050 C CA . GLU A 1 136 ? -4.696 17.165 17.910 1.00 59.88 136 GLU A CA 1
ATOM 1051 C C . GLU A 1 136 ? -4.798 15.813 17.188 1.00 59.88 136 GLU A C 1
AT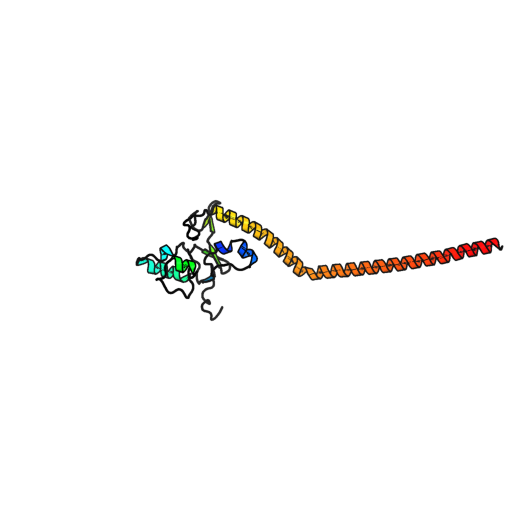OM 1053 O O . GLU A 1 136 ? -3.871 15.407 16.484 1.00 59.88 136 GLU A O 1
ATOM 1058 N N . LEU A 1 137 ? -5.951 15.137 17.299 1.00 62.12 137 LEU A N 1
ATOM 1059 C CA . LEU A 1 137 ? -6.227 13.914 16.541 1.00 62.12 137 LEU A CA 1
ATOM 1060 C C . LEU A 1 137 ? -6.276 14.194 15.037 1.00 62.12 137 LEU A C 1
ATOM 1062 O O . LEU A 1 137 ? -5.769 13.391 14.261 1.00 62.12 137 LEU A O 1
ATOM 1066 N N . LEU A 1 138 ? -6.861 15.319 14.618 1.00 59.47 138 LEU A N 1
ATOM 1067 C CA . LEU A 1 138 ? -6.923 15.711 13.214 1.00 59.47 138 LEU A CA 1
ATOM 1068 C C . LEU A 1 138 ? -5.543 16.053 12.667 1.00 59.47 138 LEU A C 1
ATOM 1070 O O . LEU A 1 138 ? -5.248 15.711 11.532 1.00 59.47 138 LEU A O 1
ATOM 1074 N N . GLU A 1 139 ? -4.691 16.709 13.445 1.00 59.94 139 GLU A N 1
ATOM 1075 C CA . GLU A 1 139 ? -3.335 17.026 13.011 1.00 59.94 139 GLU A 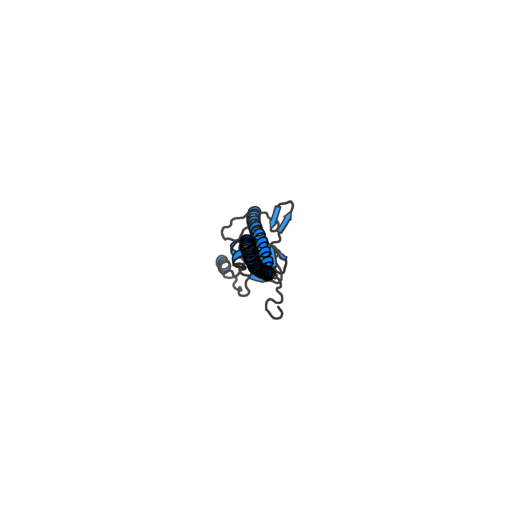CA 1
ATOM 1076 C C . GLU A 1 139 ? -2.473 15.759 12.896 1.00 59.94 139 GLU A C 1
ATOM 1078 O O . GLU A 1 139 ? -1.759 15.581 11.906 1.00 59.94 139 GLU A O 1
ATOM 1083 N N . GLY A 1 140 ? -2.626 14.822 13.840 1.00 58.72 140 GLY A N 1
ATOM 1084 C CA . GLY A 1 140 ? -2.041 13.481 13.761 1.00 58.72 140 GLY A CA 1
ATOM 1085 C C . GLY A 1 140 ? -2.571 12.674 12.572 1.00 58.72 140 GLY A C 1
ATOM 1086 O O . GLY A 1 140 ? -1.789 12.106 11.813 1.00 58.72 140 GLY A O 1
ATOM 1087 N N . ALA A 1 141 ? -3.886 12.6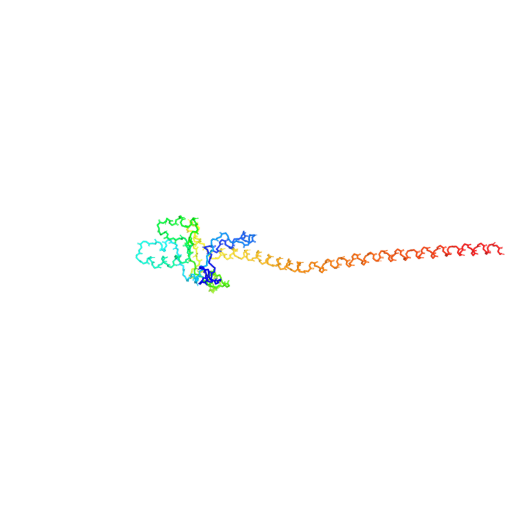94 12.345 1.00 59.56 141 ALA A N 1
ATOM 1088 C CA . ALA A 1 141 ? -4.535 12.032 11.218 1.00 59.56 141 ALA A CA 1
ATOM 1089 C C . ALA A 1 141 ? -4.212 12.702 9.878 1.00 59.56 141 ALA A C 1
ATOM 1091 O O . ALA A 1 141 ? -4.120 12.016 8.873 1.00 59.56 141 ALA A O 1
ATOM 1092 N N . LYS A 1 142 ? -3.991 14.021 9.834 1.00 54.09 142 LYS A N 1
ATOM 1093 C CA . LYS A 1 142 ? -3.581 14.753 8.629 1.00 54.09 142 LYS A CA 1
ATOM 1094 C C . LYS A 1 142 ? -2.133 14.433 8.277 1.00 54.09 142 LYS A C 1
ATOM 1096 O O . LYS A 1 142 ? -1.849 14.192 7.111 1.00 54.09 142 LYS A O 1
ATOM 1101 N N . LYS A 1 143 ? -1.235 14.345 9.265 1.00 54.25 143 LYS A N 1
ATOM 1102 C CA . LYS A 1 143 ? 0.133 13.836 9.056 1.00 54.25 143 LYS A CA 1
ATOM 1103 C C . LYS A 1 143 ? 0.131 12.372 8.606 1.00 54.25 143 LYS A C 1
ATOM 1105 O O . LYS A 1 143 ? 0.866 12.028 7.685 1.00 54.25 143 LYS A O 1
ATOM 1110 N N . ALA A 1 144 ? -0.728 11.536 9.192 1.00 54.62 144 ALA A N 1
ATOM 1111 C CA . ALA A 1 144 ? -0.909 10.151 8.763 1.00 54.62 144 ALA A CA 1
ATOM 1112 C C . ALA A 1 144 ? -1.507 10.059 7.349 1.00 54.62 144 ALA A C 1
ATOM 1114 O O . ALA A 1 144 ? -1.012 9.282 6.546 1.00 54.62 144 ALA A O 1
ATOM 1115 N N . ASN A 1 145 ? -2.492 10.895 7.007 1.00 51.44 145 ASN A N 1
ATOM 1116 C CA . ASN A 1 145 ? -3.083 10.971 5.671 1.00 51.44 145 ASN A CA 1
ATOM 1117 C C . ASN A 1 145 ? -2.070 11.445 4.634 1.00 51.44 145 ASN A C 1
ATOM 1119 O O . ASN A 1 145 ? -2.028 10.876 3.560 1.00 51.44 145 ASN A O 1
ATOM 1123 N N . VAL A 1 146 ? -1.212 12.420 4.943 1.00 56.94 146 VAL A N 1
ATOM 1124 C CA . VAL A 1 146 ? -0.144 12.847 4.023 1.00 56.94 146 VAL A CA 1
ATOM 1125 C C . VAL A 1 146 ? 0.835 11.701 3.755 1.00 56.94 146 VAL A C 1
ATOM 1127 O O . VAL A 1 146 ? 1.207 11.482 2.604 1.00 56.94 146 VAL A O 1
ATOM 1130 N N . LEU A 1 147 ? 1.208 10.936 4.789 1.00 55.91 147 LEU A N 1
ATOM 1131 C CA . LEU A 1 147 ? 2.066 9.753 4.654 1.00 55.91 147 LEU A CA 1
ATOM 1132 C C . LEU A 1 147 ? 1.369 8.610 3.889 1.00 55.91 147 LEU A C 1
ATOM 1134 O O . LEU A 1 147 ? 2.000 7.906 3.101 1.00 55.91 147 LEU A O 1
ATOM 1138 N N . LEU A 1 148 ? 0.064 8.438 4.106 1.00 57.00 148 LEU A N 1
ATOM 1139 C CA . LEU A 1 148 ? -0.785 7.484 3.397 1.00 57.00 148 LEU A CA 1
ATOM 1140 C C . LEU A 1 148 ? -0.969 7.861 1.931 1.00 57.00 148 LEU A C 1
ATOM 1142 O O . LEU A 1 148 ? -0.862 6.983 1.088 1.00 57.00 148 LEU A O 1
ATOM 1146 N N . GLU A 1 149 ? -1.192 9.133 1.613 1.00 57.94 149 GLU A N 1
ATOM 1147 C CA . GLU A 1 149 ? -1.326 9.626 0.242 1.00 57.94 149 GLU A CA 1
ATOM 1148 C C . GLU A 1 149 ? -0.009 9.454 -0.518 1.00 57.94 149 GLU A C 1
ATOM 1150 O O . GLU A 1 149 ? -0.007 8.920 -1.624 1.00 57.94 149 GLU A O 1
ATOM 1155 N N . THR A 1 150 ? 1.137 9.785 0.092 1.00 56.88 150 THR A N 1
ATOM 1156 C CA . THR A 1 150 ? 2.449 9.550 -0.543 1.00 56.88 150 THR A CA 1
ATOM 1157 C C . THR A 1 150 ? 2.736 8.066 -0.755 1.00 56.88 150 THR A C 1
ATOM 1159 O O . THR A 1 150 ? 3.275 7.695 -1.798 1.00 56.88 150 THR A O 1
ATOM 1162 N N . ARG A 1 151 ? 2.346 7.189 0.180 1.00 58.41 151 ARG A N 1
ATOM 1163 C CA . ARG A 1 151 ? 2.491 5.735 0.002 1.00 58.41 151 ARG A CA 1
ATOM 1164 C C . ARG A 1 151 ? 1.444 5.115 -0.924 1.00 58.41 151 ARG A C 1
ATOM 1166 O O . ARG A 1 151 ? 1.777 4.147 -1.588 1.00 58.41 151 ARG A O 1
ATOM 1173 N N . GLN A 1 152 ? 0.224 5.644 -1.020 1.00 57.31 152 GLN A N 1
ATOM 1174 C CA . GLN A 1 152 ? -0.781 5.211 -2.000 1.00 57.31 152 GLN A CA 1
ATOM 1175 C C . GLN A 1 152 ? -0.371 5.603 -3.415 1.00 57.31 152 GLN A C 1
ATOM 1177 O O . GLN A 1 152 ? -0.526 4.805 -4.334 1.00 57.31 152 GLN A O 1
ATOM 1182 N N . VAL A 1 153 ? 0.206 6.795 -3.584 1.00 59.56 153 VAL A N 1
ATOM 1183 C CA . VAL A 1 153 ? 0.849 7.201 -4.836 1.00 59.56 153 VAL A CA 1
ATOM 1184 C C . VAL A 1 153 ? 2.017 6.263 -5.145 1.00 59.56 153 VAL A C 1
ATOM 1186 O O . VAL A 1 153 ? 2.088 5.751 -6.255 1.00 59.56 153 VAL A O 1
ATOM 1189 N N . ALA A 1 154 ? 2.867 5.936 -4.163 1.00 60.03 154 ALA A N 1
ATOM 1190 C CA . ALA A 1 154 ? 3.951 4.971 -4.359 1.00 60.03 154 ALA A CA 1
ATOM 1191 C C . ALA A 1 154 ? 3.444 3.558 -4.710 1.00 60.03 154 ALA A C 1
ATOM 1193 O O . ALA A 1 154 ? 3.961 2.940 -5.629 1.00 60.03 154 ALA A O 1
ATOM 1194 N N . MET A 1 155 ? 2.417 3.049 -4.028 1.00 64.62 155 MET A N 1
ATOM 1195 C CA . MET A 1 155 ? 1.822 1.734 -4.294 1.00 64.62 155 MET A CA 1
ATOM 1196 C C . MET A 1 155 ? 1.155 1.678 -5.668 1.00 64.62 155 MET A C 1
ATOM 1198 O O . MET A 1 155 ? 1.353 0.693 -6.365 1.00 64.62 155 MET A O 1
ATOM 1202 N N . LYS A 1 156 ? 0.451 2.737 -6.097 1.00 62.62 156 LYS A N 1
ATOM 1203 C CA . LYS A 1 156 ? -0.060 2.848 -7.475 1.00 62.62 156 LYS A CA 1
ATOM 1204 C C . LYS A 1 156 ? 1.068 2.798 -8.498 1.00 62.62 156 LYS A C 1
ATOM 1206 O O . LYS A 1 156 ? 0.969 2.087 -9.486 1.00 62.62 156 LYS A O 1
ATOM 1211 N N . ILE A 1 157 ? 2.170 3.487 -8.216 1.00 63.28 157 ILE A N 1
ATOM 1212 C CA . ILE A 1 157 ? 3.361 3.446 -9.064 1.00 63.28 157 ILE A CA 1
ATOM 1213 C C . ILE A 1 157 ? 3.930 2.016 -9.123 1.00 63.28 157 ILE A C 1
ATOM 1215 O O . ILE A 1 157 ? 4.239 1.526 -10.204 1.00 63.28 157 ILE A O 1
ATOM 1219 N N . PHE A 1 158 ? 4.035 1.308 -7.993 1.00 60.19 158 PHE A N 1
ATOM 1220 C CA . PHE A 1 158 ? 4.510 -0.083 -7.967 1.00 60.19 158 PHE A CA 1
ATOM 1221 C C . PHE A 1 158 ? 3.542 -1.072 -8.639 1.00 60.19 158 PHE A C 1
ATOM 1223 O O . PHE A 1 158 ? 3.992 -2.032 -9.265 1.00 60.19 158 PHE A O 1
ATOM 1230 N N . GLU A 1 159 ? 2.234 -0.837 -8.565 1.00 65.88 159 GLU A N 1
ATOM 1231 C CA . GLU A 1 159 ? 1.222 -1.610 -9.290 1.00 65.88 159 GLU A CA 1
ATOM 1232 C C . GLU A 1 159 ? 1.409 -1.445 -10.809 1.00 65.88 159 GLU A C 1
ATOM 1234 O O . GLU A 1 159 ? 1.522 -2.439 -11.529 1.00 65.88 159 GLU A O 1
ATOM 1239 N N . ASP A 1 160 ? 1.628 -0.213 -11.276 1.00 64.12 160 ASP A N 1
ATOM 1240 C CA . ASP A 1 160 ? 1.923 0.072 -12.685 1.00 64.12 160 ASP A CA 1
ATOM 1241 C C . ASP A 1 160 ? 3.262 -0.549 -13.144 1.00 64.12 160 ASP A C 1
ATOM 1243 O O . ASP A 1 160 ? 3.364 -1.050 -14.271 1.00 64.12 160 ASP A O 1
ATOM 1247 N N . TYR A 1 161 ? 4.281 -0.602 -12.273 1.00 71.94 161 TYR A N 1
ATOM 1248 C CA . TYR A 1 161 ? 5.571 -1.252 -12.560 1.00 71.94 161 TYR A CA 1
ATOM 1249 C C . TYR A 1 161 ? 5.489 -2.783 -12.624 1.00 71.94 161 TYR A C 1
ATOM 1251 O O . TYR A 1 161 ? 6.157 -3.392 -13.460 1.00 71.94 161 TYR A O 1
ATOM 1259 N N . THR A 1 162 ? 4.693 -3.423 -11.763 1.00 72.50 162 THR A N 1
ATOM 1260 C CA . THR A 1 162 ? 4.577 -4.894 -11.736 1.00 72.50 162 THR A CA 1
ATOM 1261 C C . THR A 1 162 ? 3.777 -5.429 -12.921 1.00 72.50 162 THR A C 1
ATOM 1263 O O . THR A 1 162 ? 4.146 -6.455 -13.490 1.00 72.50 162 THR A O 1
ATOM 1266 N N . VAL A 1 163 ? 2.746 -4.704 -13.361 1.00 82.50 163 VAL A N 1
ATOM 1267 C CA . VAL A 1 163 ? 1.989 -5.038 -14.577 1.00 82.50 163 VAL A CA 1
ATOM 1268 C C . VAL A 1 163 ? 2.818 -4.772 -15.841 1.00 82.50 163 VAL A C 1
ATOM 1270 O O . VAL A 1 163 ? 2.777 -5.558 -16.790 1.00 82.50 163 VAL A O 1
ATOM 1273 N N . SER A 1 164 ? 3.619 -3.701 -15.856 1.00 84.44 164 SER A N 1
ATOM 1274 C CA . SER A 1 164 ? 4.375 -3.277 -17.048 1.00 84.44 164 SER A CA 1
ATOM 1275 C C . SER A 1 164 ? 5.778 -3.881 -17.170 1.00 84.44 164 SER A C 1
ATOM 1277 O O . SER A 1 164 ? 6.447 -3.674 -18.184 1.00 84.44 164 SER A O 1
ATOM 1279 N N . TRP A 1 165 ? 6.227 -4.654 -16.178 1.00 87.50 165 TRP A N 1
ATOM 1280 C CA . TRP A 1 165 ? 7.552 -5.289 -16.131 1.00 87.50 165 TRP A CA 1
ATOM 1281 C C . TRP A 1 165 ? 7.914 -6.003 -17.444 1.00 87.50 165 TRP A C 1
ATOM 1283 O O . TRP A 1 165 ? 9.030 -5.870 -17.951 1.00 87.50 165 TRP A O 1
ATOM 1293 N N . TYR A 1 166 ? 6.953 -6.718 -18.036 1.00 88.31 166 TYR A N 1
ATOM 1294 C CA . TYR A 1 166 ? 7.205 -7.529 -19.224 1.00 88.31 166 TYR A CA 1
ATOM 1295 C C . TYR A 1 166 ? 7.448 -6.655 -20.463 1.00 88.31 166 TYR A C 1
ATOM 1297 O O . TYR A 1 166 ? 8.350 -6.938 -21.250 1.00 88.31 166 TYR A O 1
ATOM 1305 N N . TRP A 1 167 ? 6.720 -5.541 -20.591 1.00 91.50 167 TRP A N 1
ATOM 1306 C CA . TRP A 1 167 ? 6.915 -4.564 -21.666 1.00 91.50 167 TRP A CA 1
ATOM 1307 C C . TRP A 1 167 ? 8.289 -3.889 -21.594 1.00 91.50 167 TRP A C 1
ATOM 1309 O O . TRP A 1 167 ? 8.930 -3.692 -22.627 1.00 91.50 167 TRP A O 1
ATOM 1319 N N . ILE A 1 168 ? 8.775 -3.595 -20.383 1.00 90.75 168 ILE A N 1
ATOM 1320 C CA . ILE A 1 168 ? 10.114 -3.025 -20.164 1.00 90.75 168 ILE A CA 1
ATOM 1321 C C . ILE A 1 168 ? 11.198 -4.017 -20.606 1.00 90.75 168 ILE A C 1
ATOM 1323 O O . ILE A 1 168 ? 12.120 -3.638 -21.330 1.00 90.75 168 ILE A O 1
ATOM 1327 N N . ILE A 1 169 ? 11.074 -5.294 -20.225 1.00 94.00 169 ILE A N 1
ATOM 1328 C CA . ILE A 1 169 ? 12.025 -6.338 -20.636 1.00 94.00 169 ILE A CA 1
ATOM 1329 C C . ILE A 1 169 ? 12.019 -6.520 -22.155 1.00 94.00 169 ILE A C 1
ATOM 1331 O O . ILE A 1 169 ? 13.090 -6.585 -22.756 1.00 94.00 169 ILE A O 1
ATOM 1335 N N . ILE A 1 170 ? 10.845 -6.542 -22.795 1.00 94.62 170 ILE A N 1
ATOM 1336 C CA . ILE A 1 170 ? 10.757 -6.622 -24.259 1.00 94.62 170 ILE A CA 1
ATOM 1337 C C . ILE A 1 170 ? 11.487 -5.444 -24.911 1.00 94.62 170 ILE A C 1
ATOM 1339 O O . ILE A 1 170 ? 12.297 -5.656 -25.813 1.00 94.62 170 ILE A O 1
ATOM 1343 N N . GLY A 1 171 ? 11.251 -4.213 -24.446 1.00 95.44 171 GLY A N 1
ATOM 1344 C CA . GLY A 1 171 ? 11.920 -3.026 -24.981 1.00 95.44 171 GLY A CA 1
ATOM 1345 C C . GLY A 1 171 ? 13.446 -3.087 -24.842 1.00 95.44 171 GLY A C 1
ATOM 1346 O O . GLY A 1 171 ? 14.168 -2.745 -25.780 1.00 95.44 171 GLY A O 1
ATOM 1347 N N . LEU A 1 172 ? 13.942 -3.581 -23.704 1.00 94.62 172 LEU A N 1
ATOM 1348 C CA . LEU A 1 172 ? 15.373 -3.768 -23.453 1.00 94.62 172 LEU A CA 1
ATOM 1349 C C . LEU A 1 172 ? 15.981 -4.831 -24.379 1.00 94.62 172 LEU A C 1
ATOM 1351 O O . LEU A 1 172 ? 17.051 -4.622 -24.946 1.00 94.62 172 LEU A O 1
ATOM 1355 N N . VAL A 1 173 ? 15.290 -5.950 -24.593 1.00 97.12 173 VAL A N 1
ATOM 1356 C CA . VAL A 1 173 ? 15.762 -7.005 -25.503 1.00 97.12 173 VAL A CA 1
ATOM 1357 C C . VAL A 1 173 ? 15.780 -6.512 -26.951 1.00 97.12 173 VAL A C 1
ATOM 1359 O O . VAL A 1 173 ? 16.759 -6.739 -27.661 1.00 97.12 173 VAL A O 1
ATOM 1362 N N . ILE A 1 174 ? 14.747 -5.786 -27.390 1.00 97.12 174 ILE A N 1
ATOM 1363 C CA . ILE A 1 174 ? 14.702 -5.215 -28.742 1.00 97.12 174 ILE A CA 1
ATOM 1364 C C . ILE A 1 174 ? 15.861 -4.232 -28.947 1.00 97.12 174 ILE A C 1
ATOM 1366 O O . ILE A 1 174 ? 16.560 -4.325 -29.955 1.00 97.12 174 ILE A O 1
ATOM 1370 N N . SER A 1 175 ? 16.115 -3.326 -27.998 1.00 96.88 175 SER A N 1
ATOM 1371 C CA . SER A 1 175 ? 17.213 -2.355 -28.118 1.00 96.88 175 SER A CA 1
ATOM 1372 C C . SER A 1 175 ? 18.591 -3.027 -28.148 1.00 96.88 175 SER A C 1
ATOM 1374 O O . SER A 1 175 ? 19.456 -2.623 -28.932 1.00 96.88 175 SER A O 1
ATOM 1376 N N . MET A 1 176 ? 18.779 -4.103 -27.378 1.00 97.19 176 MET A N 1
ATOM 1377 C CA . MET A 1 176 ? 19.987 -4.928 -27.414 1.00 97.19 176 MET A CA 1
ATOM 1378 C C . MET A 1 176 ? 20.191 -5.569 -28.794 1.00 97.19 176 MET A C 1
ATOM 1380 O O . MET A 1 176 ? 21.286 -5.485 -29.354 1.00 97.19 176 MET A O 1
ATOM 1384 N N . VAL A 1 177 ? 19.143 -6.164 -29.376 1.00 97.50 177 VAL A N 1
ATOM 1385 C CA . VAL A 1 177 ? 19.209 -6.792 -30.708 1.00 97.50 177 VAL A CA 1
ATOM 1386 C C . VAL A 1 177 ? 19.490 -5.753 -31.793 1.00 97.50 177 VAL A C 1
ATOM 1388 O O . VAL A 1 177 ? 20.376 -5.966 -32.618 1.00 97.50 177 VAL A O 1
ATOM 1391 N N . VAL A 1 178 ? 18.800 -4.609 -31.772 1.00 97.06 178 VAL A N 1
ATOM 1392 C CA . VAL A 1 178 ? 19.032 -3.511 -32.727 1.00 97.06 178 VAL A CA 1
ATOM 1393 C C . VAL A 1 178 ? 20.477 -3.013 -32.649 1.00 97.06 178 VAL A C 1
ATOM 1395 O O . VAL A 1 178 ? 21.120 -2.840 -33.685 1.00 97.06 178 VAL A O 1
ATOM 1398 N N . SER A 1 179 ? 21.020 -2.850 -31.440 1.00 96.69 179 SER A N 1
ATOM 1399 C CA . SER A 1 179 ? 22.419 -2.445 -31.241 1.00 96.69 179 SER A CA 1
ATOM 1400 C C . SER A 1 179 ? 23.398 -3.469 -31.822 1.00 96.69 179 SER A C 1
ATOM 1402 O O . SER A 1 179 ? 24.364 -3.099 -32.490 1.00 96.69 179 SER A O 1
ATOM 1404 N N . LEU A 1 180 ? 23.131 -4.764 -31.629 1.00 96.12 180 LEU A N 1
ATOM 1405 C CA . LEU A 1 180 ? 23.954 -5.844 -32.177 1.00 96.12 180 LEU A CA 1
ATOM 1406 C C . LEU A 1 180 ? 23.920 -5.841 -33.713 1.00 96.12 180 LEU A C 1
ATOM 1408 O O . LEU A 1 180 ? 24.974 -5.884 -34.351 1.00 96.12 180 LEU A O 1
ATOM 1412 N N . VAL A 1 181 ? 22.731 -5.717 -34.310 1.00 96.38 181 VAL A N 1
ATOM 1413 C CA . VAL A 1 181 ? 22.560 -5.621 -35.770 1.00 96.38 181 VAL A CA 1
ATOM 1414 C C . VAL A 1 181 ? 23.317 -4.417 -36.330 1.00 96.38 181 VAL A C 1
ATOM 1416 O O . VAL A 1 181 ? 24.023 -4.551 -37.329 1.00 96.38 181 VAL A O 1
ATOM 1419 N N . PHE A 1 182 ? 23.233 -3.261 -35.670 1.00 96.06 182 PHE A N 1
ATOM 1420 C CA . PHE A 1 182 ? 23.935 -2.050 -36.092 1.00 96.06 182 PHE A CA 1
ATOM 1421 C C . PHE A 1 182 ? 25.461 -2.233 -36.104 1.00 96.06 182 PHE A C 1
ATOM 1423 O O . PHE A 1 182 ? 26.117 -1.890 -37.088 1.00 96.06 182 PHE A O 1
ATOM 1430 N N . ILE A 1 183 ? 26.032 -2.845 -35.060 1.00 94.88 183 ILE A N 1
ATOM 1431 C CA . ILE A 1 183 ? 27.473 -3.142 -34.986 1.00 94.88 183 ILE A CA 1
ATOM 1432 C C . ILE A 1 183 ? 27.908 -4.085 -36.120 1.00 94.88 183 ILE A C 1
ATOM 1434 O O . ILE A 1 183 ? 28.942 -3.862 -36.754 1.00 94.88 183 ILE A O 1
ATOM 1438 N N . VAL A 1 184 ? 27.121 -5.127 -36.407 1.00 93.94 184 VAL A N 1
ATOM 1439 C CA . VAL A 1 184 ? 27.411 -6.076 -37.498 1.00 93.94 184 VAL A CA 1
ATOM 1440 C C . VAL A 1 184 ? 27.359 -5.384 -38.862 1.00 93.94 184 VAL A C 1
ATOM 1442 O O . VAL A 1 184 ? 28.241 -5.598 -39.695 1.00 93.94 184 VAL A O 1
ATOM 1445 N N . LEU A 1 185 ? 26.372 -4.514 -39.078 1.00 92.94 185 LEU A N 1
ATOM 1446 C CA . LEU A 1 185 ? 26.209 -3.765 -40.322 1.00 92.94 185 LEU A CA 1
ATOM 1447 C C . LEU A 1 185 ? 27.397 -2.822 -40.563 1.00 92.94 185 LEU A C 1
ATOM 1449 O O . LEU A 1 185 ? 27.975 -2.830 -41.651 1.00 92.94 185 LEU A O 1
ATOM 1453 N N . LEU A 1 186 ? 27.835 -2.082 -39.537 1.00 90.88 186 LEU A N 1
ATOM 1454 C CA . LEU A 1 186 ? 29.029 -1.234 -39.631 1.00 90.88 186 LEU A CA 1
ATOM 1455 C C . LEU A 1 186 ? 30.294 -2.039 -39.955 1.00 90.88 186 LEU A C 1
ATOM 1457 O O . LEU A 1 186 ? 31.117 -1.593 -40.755 1.00 90.88 186 LEU A O 1
ATOM 1461 N N . ARG A 1 187 ? 30.441 -3.246 -39.396 1.00 92.38 187 ARG A N 1
ATOM 1462 C CA . ARG A 1 187 ? 31.571 -4.132 -39.714 1.00 92.38 187 ARG A CA 1
ATOM 1463 C C . ARG A 1 187 ? 31.565 -4.563 -41.182 1.00 92.38 187 ARG A C 1
ATOM 1465 O O . ARG A 1 187 ? 32.626 -4.617 -41.803 1.00 92.38 187 ARG A O 1
ATOM 1472 N N . PHE A 1 188 ? 30.392 -4.850 -41.741 1.00 90.81 188 PHE A N 1
ATOM 1473 C CA . PHE A 1 188 ? 30.258 -5.230 -43.147 1.00 90.81 188 PHE A CA 1
ATOM 1474 C C . PHE A 1 188 ? 30.592 -4.063 -44.089 1.00 90.81 188 PHE A C 1
ATOM 1476 O O . PHE A 1 188 ? 31.350 -4.237 -45.043 1.00 90.81 188 PHE A O 1
ATOM 1483 N N . LEU A 1 189 ? 30.113 -2.855 -43.772 1.00 90.56 189 LEU A N 1
ATOM 1484 C CA . LEU A 1 189 ? 30.437 -1.644 -44.533 1.00 90.56 189 LEU A CA 1
ATOM 1485 C C . LEU A 1 189 ? 31.933 -1.308 -44.489 1.00 90.56 189 LEU A C 1
ATOM 1487 O O . LEU A 1 189 ? 32.518 -0.995 -45.526 1.00 90.56 189 LEU A O 1
ATOM 1491 N N . ALA A 1 190 ? 32.572 -1.427 -43.321 1.00 91.00 190 ALA A N 1
ATOM 1492 C CA . ALA A 1 190 ? 34.018 -1.245 -43.193 1.00 91.00 190 ALA A CA 1
ATOM 1493 C C . ALA A 1 190 ? 34.801 -2.268 -44.037 1.00 91.00 190 ALA A C 1
ATOM 1495 O O . ALA A 1 190 ? 35.781 -1.912 -44.687 1.00 91.00 190 ALA A O 1
ATOM 1496 N N . GLY A 1 191 ? 34.340 -3.523 -44.088 1.00 90.69 191 GLY A N 1
ATOM 1497 C CA . GLY A 1 191 ? 34.939 -4.560 -44.931 1.00 90.69 191 GLY A CA 1
ATOM 1498 C C . GLY A 1 191 ? 34.906 -4.212 -46.422 1.00 90.69 191 GLY A C 1
ATOM 1499 O O . GLY A 1 191 ? 35.931 -4.308 -47.096 1.00 90.69 191 GLY A O 1
ATOM 1500 N N . ILE A 1 192 ? 33.755 -3.752 -46.926 1.00 93.19 192 ILE A N 1
ATOM 1501 C CA . ILE A 1 192 ? 33.610 -3.318 -48.325 1.00 93.19 192 ILE A CA 1
ATOM 1502 C C . ILE A 1 192 ? 34.514 -2.116 -48.617 1.00 93.19 192 ILE A C 1
ATOM 1504 O O . ILE A 1 192 ? 35.217 -2.110 -49.626 1.00 93.19 192 ILE A O 1
ATOM 1508 N N . MET A 1 193 ? 34.538 -1.124 -47.723 1.00 92.06 193 MET A N 1
ATOM 1509 C CA . MET A 1 193 ? 35.369 0.074 -47.870 1.00 92.06 193 MET A CA 1
ATOM 1510 C C . MET A 1 193 ? 36.857 -0.280 -48.035 1.00 92.06 193 MET A C 1
ATOM 1512 O O . MET A 1 193 ? 37.519 0.251 -48.925 1.00 92.06 193 MET A O 1
ATOM 1516 N N . ILE A 1 194 ? 37.370 -1.215 -47.227 1.00 93.81 194 ILE A N 1
ATOM 1517 C CA . ILE A 1 194 ? 38.767 -1.669 -47.301 1.00 93.81 194 ILE A CA 1
ATOM 1518 C C . ILE A 1 194 ? 39.043 -2.403 -48.620 1.00 93.81 194 ILE A C 1
ATOM 1520 O O . ILE A 1 194 ? 40.044 -2.117 -49.276 1.00 93.81 194 ILE A O 1
ATOM 1524 N N . TRP A 1 195 ? 38.160 -3.314 -49.043 1.00 95.06 195 TRP A N 1
ATOM 1525 C CA . TRP A 1 195 ? 38.321 -4.041 -50.309 1.00 95.06 195 TRP A CA 1
ATOM 1526 C C . TRP A 1 195 ? 38.379 -3.104 -51.519 1.00 95.06 195 TRP A C 1
ATOM 1528 O O . TRP A 1 195 ? 39.243 -3.268 -52.381 1.00 95.06 195 TRP A O 1
ATOM 1538 N N . VAL A 1 196 ? 37.511 -2.089 -51.558 1.00 94.88 196 VAL A N 1
ATOM 1539 C CA . VAL A 1 196 ? 37.514 -1.073 -52.622 1.00 94.88 196 VAL A CA 1
ATOM 1540 C C . VAL A 1 196 ? 38.831 -0.296 -52.636 1.00 94.88 196 VAL A C 1
ATOM 1542 O O . VAL A 1 196 ? 39.403 -0.098 -53.706 1.00 94.88 196 VAL A O 1
ATOM 1545 N N . MET A 1 197 ? 39.351 0.097 -51.467 1.00 94.81 197 MET A N 1
ATOM 1546 C CA . MET A 1 197 ? 40.645 0.784 -51.373 1.00 94.81 197 MET A CA 1
ATOM 1547 C C . MET A 1 197 ? 41.801 -0.082 -51.885 1.00 94.81 197 MET A C 1
ATOM 1549 O O . MET A 1 197 ? 42.641 0.413 -52.632 1.00 94.81 197 MET A O 1
ATOM 1553 N N . ILE A 1 198 ? 41.828 -1.376 -51.548 1.00 95.88 198 ILE A N 1
ATOM 1554 C CA . ILE A 1 198 ? 42.866 -2.304 -52.028 1.00 95.88 198 ILE A CA 1
ATOM 1555 C C . ILE A 1 198 ? 42.839 -2.401 -53.559 1.00 95.88 198 ILE A C 1
ATOM 1557 O O . ILE A 1 198 ? 43.874 -2.232 -54.203 1.00 95.88 198 ILE A O 1
ATOM 1561 N N . VAL A 1 199 ? 41.662 -2.628 -54.152 1.00 96.81 199 VAL A N 1
ATOM 1562 C CA . VAL A 1 199 ? 41.510 -2.735 -55.614 1.00 96.81 199 VAL A CA 1
ATOM 1563 C C . VAL A 1 199 ? 41.919 -1.436 -56.308 1.00 96.81 199 VAL A C 1
ATOM 1565 O O . VAL A 1 199 ? 42.641 -1.471 -57.303 1.00 96.81 199 VAL A O 1
ATOM 1568 N N . LEU A 1 200 ? 41.505 -0.287 -55.766 1.00 95.19 200 LEU A N 1
ATOM 1569 C CA . LEU A 1 200 ? 41.841 1.022 -56.319 1.00 95.19 200 LEU A CA 1
ATOM 1570 C C . LEU A 1 200 ? 43.354 1.279 -56.303 1.00 95.19 200 LEU A C 1
ATOM 1572 O O . LEU A 1 200 ? 43.906 1.711 -57.313 1.00 95.19 200 LEU A O 1
ATOM 1576 N N . VAL A 1 201 ? 44.042 0.968 -55.201 1.00 96.94 201 VAL A N 1
ATOM 1577 C CA . VAL A 1 201 ? 45.502 1.123 -55.110 1.00 96.94 201 VAL A CA 1
ATOM 1578 C C . VAL A 1 201 ? 46.216 0.229 -56.126 1.00 96.94 201 VAL A C 1
ATOM 1580 O O . VAL A 1 201 ? 47.114 0.703 -56.820 1.00 96.94 201 VAL A O 1
ATOM 1583 N N . ILE A 1 202 ? 45.797 -1.033 -56.272 1.00 96.75 202 ILE A N 1
ATOM 1584 C CA . ILE A 1 202 ? 46.378 -1.954 -57.263 1.00 96.75 202 ILE A CA 1
ATOM 1585 C C . ILE A 1 202 ? 46.194 -1.412 -58.688 1.00 96.75 202 ILE A C 1
ATOM 1587 O O . ILE A 1 202 ? 47.141 -1.444 -59.473 1.00 96.75 202 ILE A O 1
ATOM 1591 N N . LEU A 1 203 ? 45.013 -0.874 -59.019 1.00 96.25 203 LEU A N 1
ATOM 1592 C CA . LEU A 1 203 ? 44.747 -0.279 -60.332 1.00 96.25 203 LEU A CA 1
ATOM 1593 C C . LEU A 1 203 ? 45.630 0.941 -60.612 1.00 96.25 203 LEU A C 1
ATOM 1595 O O . LEU A 1 203 ? 46.199 1.035 -61.697 1.00 96.25 203 LEU A O 1
ATOM 1599 N N . VAL A 1 204 ? 45.774 1.857 -59.649 1.00 96.69 204 VAL A N 1
ATOM 1600 C CA . VAL A 1 204 ? 46.606 3.062 -59.814 1.00 96.69 204 VAL A CA 1
ATOM 1601 C C . VAL A 1 204 ? 48.081 2.694 -59.974 1.00 96.69 204 VAL A C 1
ATOM 1603 O O . VAL A 1 204 ? 48.749 3.220 -60.863 1.00 96.69 204 VAL A O 1
ATOM 1606 N N . LEU A 1 205 ? 48.588 1.763 -59.159 1.00 95.88 205 LEU A N 1
ATOM 1607 C CA . LEU A 1 205 ? 49.966 1.280 -59.275 1.00 95.88 205 LEU A CA 1
ATOM 1608 C C . LEU A 1 205 ? 50.199 0.555 -60.607 1.00 95.88 205 LEU A C 1
ATOM 1610 O O . LEU A 1 205 ? 51.193 0.822 -61.278 1.00 95.88 205 LEU A O 1
ATOM 1614 N N . GLY A 1 206 ? 49.272 -0.313 -61.020 1.00 95.88 206 GLY A N 1
ATOM 1615 C CA . GLY A 1 206 ? 49.342 -1.014 -62.303 1.00 95.88 206 GLY A CA 1
ATOM 1616 C C . GLY A 1 206 ? 49.329 -0.057 -63.497 1.00 95.88 206 GLY A C 1
ATOM 1617 O O . GLY A 1 206 ? 50.146 -0.198 -64.405 1.00 95.88 206 GLY A O 1
ATOM 1618 N N . TYR A 1 207 ? 48.462 0.959 -63.465 1.00 96.00 207 TYR A N 1
ATOM 1619 C CA . TYR A 1 207 ? 48.419 2.010 -64.482 1.00 96.00 207 TYR A CA 1
ATOM 1620 C C . TYR A 1 207 ? 49.726 2.813 -64.532 1.00 96.00 207 TYR A C 1
ATOM 1622 O O . TYR A 1 207 ? 50.249 3.060 -65.616 1.00 96.00 207 TYR A O 1
ATOM 1630 N N . GLY A 1 208 ? 50.290 3.167 -63.372 1.00 95.81 208 GLY A N 1
ATOM 1631 C CA . GLY A 1 208 ? 51.574 3.863 -63.289 1.00 95.81 208 GLY A CA 1
ATOM 1632 C C . GLY A 1 208 ? 52.724 3.058 -63.897 1.00 95.81 208 GLY A C 1
ATOM 1633 O O . GLY A 1 208 ? 53.502 3.600 -64.674 1.00 95.81 208 GLY A O 1
ATOM 1634 N N . ILE A 1 209 ? 52.803 1.754 -63.609 1.00 95.50 209 ILE A N 1
ATOM 1635 C CA . ILE A 1 209 ? 53.825 0.872 -64.195 1.00 95.50 209 ILE A CA 1
ATOM 1636 C C . ILE A 1 209 ? 53.653 0.778 -65.714 1.00 95.50 209 ILE A C 1
ATOM 1638 O O . ILE A 1 209 ? 54.634 0.900 -66.440 1.00 95.50 209 ILE A O 1
ATOM 1642 N N . PHE A 1 210 ? 52.421 0.599 -66.201 1.00 95.69 210 PHE A N 1
ATOM 1643 C CA . PHE A 1 210 ? 52.143 0.533 -67.636 1.00 95.69 210 PHE A CA 1
ATOM 1644 C C . PHE A 1 210 ? 52.535 1.829 -68.359 1.00 95.69 210 PHE A C 1
ATOM 1646 O O . PHE A 1 210 ? 53.191 1.777 -69.394 1.00 95.69 210 PHE A O 1
ATOM 1653 N N . HIS A 1 211 ? 52.190 2.986 -67.791 1.00 93.75 211 HIS A N 1
ATOM 1654 C CA . HIS A 1 211 ? 52.535 4.289 -68.359 1.00 93.75 211 HIS A CA 1
ATOM 1655 C C . HIS A 1 211 ? 54.038 4.602 -68.271 1.00 93.75 211 HIS A C 1
ATOM 1657 O O . HIS A 1 211 ? 54.547 5.358 -69.085 1.00 93.75 211 HIS A O 1
ATOM 1663 N N . CYS A 1 212 ? 54.761 4.062 -67.289 1.00 92.44 212 CYS A N 1
ATOM 1664 C CA . CYS A 1 212 ? 56.222 4.175 -67.243 1.00 92.44 212 CYS A CA 1
ATOM 1665 C C . CYS A 1 212 ? 56.931 3.199 -68.197 1.00 92.44 212 CYS A C 1
ATOM 1667 O O . CYS A 1 212 ? 58.115 3.380 -68.468 1.00 92.44 212 CYS A O 1
ATOM 1669 N N . TYR A 1 213 ? 56.250 2.136 -68.633 1.00 91.50 213 TYR A N 1
ATOM 1670 C CA . TYR A 1 213 ? 56.791 1.135 -69.553 1.00 91.50 213 TYR A CA 1
ATOM 1671 C C . TYR A 1 213 ? 56.593 1.508 -71.031 1.00 91.50 213 TYR A C 1
ATOM 1673 O O . TYR A 1 213 ? 57.450 1.179 -71.850 1.00 91.50 213 TYR A O 1
ATOM 1681 N N . MET A 1 214 ? 55.472 2.160 -71.359 1.00 85.62 214 MET A N 1
ATOM 1682 C CA . MET A 1 214 ? 55.207 2.779 -72.669 1.00 85.62 214 MET A CA 1
ATOM 1683 C C . MET A 1 214 ? 55.997 4.075 -72.847 1.00 85.62 214 MET A C 1
ATOM 1685 O O . MET A 1 214 ? 56.524 4.272 -73.963 1.00 85.62 214 MET A O 1
#

Radius of gyration: 37.49 Å; chains: 1; bounding box: 87×46×114 Å

Sequence (214 aa):
QKGTPNEQKPYLFYFNIMKCASPLVLLEFQCPTTQICVSKCPDRYITFLQASSIDQTATQELKYYQQFCVPEFTDLKKSAPEVLKDGECPAMLTPSKPLAHRCLPAINTKKGVIMVGNATTFDDGSGSGKKRNVTELLEGAKKANVLLETRQVAMKIFEDYTVSWYWIIIGLVISMVVSLVFIVLLRFLAGIMIWVMIVLVILVLGYGIFHCYM